Protein AF-A0A2G5VNG1-F1 (afdb_monomer_lite)

Radius of gyration: 32.02 Å; chains: 1; bounding box: 99×46×96 Å

Sequence (237 aa):
MNSTTINSTIKILNDTLNQPTMEGVTIWEATSLGFTMRVIYVLSILMMFLGIIWIYEWVQSTKASEQSITPTIPFEEEGLTVHNGDHGEKFYCGYNDVGQRKNRSMNTLREILEMVYDTRLRDYGEFLQDARIISIKMPGFENGGKCHEFVLKNGTMPSGSGFSYQMYGDNAIQVTRYYENGVGYIAGFCIYIRMEYEWGIRFRKAFIKEILESRRYGRPVRSRSGKFPIVKNEEGM

Structure (mmCIF, N/CA/C/O backbone):
data_AF-A0A2G5VNG1-F1
#
_entry.id   AF-A0A2G5VNG1-F1
#
loop_
_atom_site.group_PDB
_atom_site.id
_atom_site.type_symbol
_atom_site.label_atom_id
_atom_site.label_alt_id
_atom_site.label_comp_id
_atom_site.label_asym_id
_atom_site.label_entity_id
_atom_site.label_seq_id
_atom_site.pdbx_PDB_ins_code
_atom_site.Cartn_x
_atom_site.Cartn_y
_atom_site.Cartn_z
_atom_site.occupancy
_atom_site.B_iso_or_equiv
_atom_site.auth_seq_id
_atom_site.auth_comp_id
_atom_site.auth_asym_id
_atom_site.auth_atom_id
_atom_site.pdbx_PDB_model_num
ATOM 1 N N . MET A 1 1 ? -66.183 10.859 73.353 1.00 49.84 1 MET A N 1
ATOM 2 C CA . MET A 1 1 ? -64.899 11.471 72.942 1.00 49.84 1 MET A CA 1
ATOM 3 C C . MET A 1 1 ? -64.684 11.165 71.468 1.00 49.84 1 MET A C 1
ATOM 5 O O . MET A 1 1 ? -64.880 10.030 71.060 1.00 49.84 1 MET A O 1
ATOM 9 N N . ASN A 1 2 ? -64.447 12.207 70.673 1.00 51.59 2 ASN A N 1
ATOM 10 C CA . ASN A 1 2 ? -64.760 12.273 69.244 1.00 51.59 2 ASN A CA 1
ATOM 11 C C . ASN A 1 2 ? -63.775 11.501 68.345 1.00 51.59 2 ASN A C 1
ATOM 13 O O . ASN A 1 2 ? -62.600 11.846 68.247 1.00 51.59 2 ASN A O 1
ATOM 17 N N . SER A 1 3 ? -64.299 10.510 67.613 1.00 56.81 3 SER A N 1
ATOM 18 C CA . SER A 1 3 ? -63.602 9.745 66.562 1.00 56.81 3 SER A CA 1
ATOM 19 C C . SER A 1 3 ? -63.027 10.634 65.443 1.00 56.81 3 SER A C 1
ATOM 21 O O . SER A 1 3 ? -61.986 10.322 64.867 1.00 56.81 3 SER A O 1
ATOM 23 N N . THR A 1 4 ? -63.639 11.793 65.193 1.00 60.91 4 THR A N 1
ATOM 24 C CA . THR A 1 4 ? -63.160 12.796 64.232 1.00 60.91 4 THR A CA 1
ATOM 25 C C . THR A 1 4 ? -61.835 13.437 64.639 1.00 60.91 4 THR A C 1
ATOM 27 O O . THR A 1 4 ? -60.982 13.647 63.780 1.00 60.91 4 THR A O 1
ATOM 30 N N . THR A 1 5 ? -61.617 13.690 65.933 1.00 60.34 5 THR A N 1
ATOM 31 C CA . THR A 1 5 ? -60.365 14.284 66.423 1.00 60.34 5 THR A CA 1
ATOM 32 C C . THR A 1 5 ? -59.203 13.298 66.281 1.00 60.34 5 THR A C 1
ATOM 34 O O . THR A 1 5 ? -58.132 13.672 65.812 1.00 60.34 5 THR A O 1
ATOM 37 N N . ILE A 1 6 ? -59.441 12.015 66.575 1.00 66.69 6 ILE A N 1
ATOM 38 C CA . ILE A 1 6 ? -58.438 10.945 66.453 1.00 66.69 6 ILE A CA 1
ATOM 39 C C . ILE A 1 6 ? -58.004 10.770 64.989 1.00 66.69 6 ILE A C 1
ATOM 41 O O . ILE A 1 6 ? -56.809 10.729 64.703 1.00 66.69 6 ILE A O 1
ATOM 45 N N . ASN A 1 7 ? -58.953 10.765 64.048 1.00 71.38 7 ASN A N 1
ATOM 46 C CA . ASN A 1 7 ? -58.637 10.649 62.622 1.00 71.38 7 ASN A CA 1
ATOM 47 C C . ASN A 1 7 ? -57.849 11.852 62.086 1.00 71.38 7 ASN A C 1
ATOM 49 O O . ASN A 1 7 ? -56.948 11.668 61.269 1.00 71.38 7 ASN A O 1
ATOM 53 N N . SER A 1 8 ? -58.134 13.074 62.555 1.00 71.31 8 SER A N 1
ATOM 54 C CA . SER A 1 8 ? -57.343 14.247 62.160 1.00 71.31 8 SER A CA 1
ATOM 55 C C . SER A 1 8 ? -55.906 14.190 62.676 1.00 71.31 8 SER A C 1
ATOM 57 O O . SER A 1 8 ? -54.982 14.502 61.930 1.00 71.31 8 SER A O 1
ATOM 59 N N . THR A 1 9 ? -55.692 13.738 63.914 1.00 72.94 9 THR A N 1
ATOM 60 C CA . THR A 1 9 ? -54.348 13.651 64.500 1.00 72.94 9 THR A CA 1
ATOM 61 C C . THR A 1 9 ? -53.519 12.549 63.842 1.00 72.94 9 THR A C 1
ATOM 63 O O . THR A 1 9 ? -52.348 12.771 63.547 1.00 72.94 9 THR A O 1
ATOM 66 N N . ILE A 1 10 ? -54.130 11.398 63.534 1.00 74.19 10 ILE A N 1
ATOM 67 C CA . ILE A 1 10 ? -53.470 10.309 62.795 1.00 74.19 10 ILE A CA 1
ATOM 68 C C . ILE A 1 10 ? -53.088 10.764 61.383 1.00 74.19 10 ILE A C 1
ATOM 70 O O . ILE A 1 10 ? -51.987 10.471 60.926 1.00 74.19 10 ILE A O 1
ATOM 74 N N . LYS A 1 11 ? -53.959 11.524 60.706 1.00 74.62 11 LYS A N 1
ATOM 75 C CA . LYS A 1 11 ? -53.663 12.063 59.375 1.00 74.62 11 LYS A CA 1
ATOM 76 C C . LYS A 1 11 ? -52.479 13.035 59.401 1.00 74.62 11 LYS A C 1
ATOM 78 O O . LYS A 1 11 ? -51.573 12.894 58.594 1.00 74.62 11 LYS A O 1
ATOM 83 N N . ILE A 1 12 ? -52.443 13.952 60.370 1.00 75.12 12 ILE A N 1
ATOM 84 C CA . ILE A 1 12 ? -51.342 14.916 60.523 1.00 75.12 12 ILE A CA 1
ATOM 85 C C . ILE A 1 12 ? -50.021 14.204 60.835 1.00 75.12 12 ILE A C 1
ATOM 87 O O . ILE A 1 12 ? -49.003 14.546 60.240 1.00 75.12 12 ILE A O 1
ATOM 91 N N . LEU A 1 13 ? -50.034 13.198 61.720 1.00 69.38 13 LEU A N 1
ATOM 92 C CA . LEU A 1 13 ? -48.857 12.378 62.038 1.00 69.38 13 LEU A CA 1
ATOM 93 C C . LEU A 1 13 ? -48.345 11.609 60.815 1.00 69.38 13 LEU A C 1
ATOM 95 O O . LEU A 1 13 ? -47.141 11.541 60.592 1.00 69.38 13 LEU A O 1
ATOM 99 N N . ASN A 1 14 ? -49.249 11.063 60.001 1.00 71.31 14 ASN A N 1
ATOM 100 C CA . ASN A 1 14 ? -48.882 10.350 58.781 1.00 71.31 14 ASN A CA 1
ATOM 101 C C . ASN A 1 14 ? -48.333 11.297 57.699 1.00 71.31 14 ASN A C 1
ATOM 103 O O . ASN A 1 14 ? -47.386 10.946 57.001 1.00 71.31 14 ASN A O 1
ATOM 107 N N . ASP A 1 15 ? -48.884 12.506 57.586 1.00 67.50 15 ASP A N 1
ATOM 108 C CA . ASP A 1 15 ? -48.407 13.525 56.644 1.00 67.50 15 ASP A CA 1
ATOM 109 C C . ASP A 1 15 ? -47.046 14.112 57.072 1.00 67.50 15 ASP A C 1
ATOM 111 O O . ASP A 1 15 ? -46.219 14.420 56.217 1.00 67.50 15 ASP A O 1
ATOM 115 N N . THR A 1 16 ? -46.763 14.203 58.380 1.00 65.12 16 THR A N 1
ATOM 116 C CA . THR A 1 16 ? -45.443 14.628 58.890 1.00 65.12 16 THR A CA 1
ATOM 117 C C . THR A 1 16 ? -44.386 13.528 58.820 1.00 65.12 16 THR A C 1
ATOM 119 O O . THR A 1 16 ? -43.228 13.842 58.563 1.00 65.12 16 THR A O 1
ATOM 122 N N . LEU A 1 17 ? -44.749 12.249 58.991 1.00 61.16 17 LEU A N 1
ATOM 123 C CA . LEU A 1 17 ? -43.807 11.134 58.808 1.00 61.16 17 LEU A CA 1
ATOM 124 C C . LEU A 1 17 ? -43.432 10.901 57.337 1.00 61.16 17 LEU A C 1
ATOM 126 O O . LEU A 1 17 ? -42.326 10.446 57.060 1.00 61.16 17 LEU A O 1
ATOM 130 N N . ASN A 1 18 ? -44.348 11.188 56.406 1.00 62.75 18 ASN A N 1
ATOM 131 C CA . ASN A 1 18 ? -44.137 10.968 54.973 1.00 62.75 18 ASN A CA 1
ATOM 132 C C . ASN A 1 18 ? -43.581 12.195 54.235 1.00 62.75 18 ASN A C 1
ATOM 134 O O . ASN A 1 18 ? -43.315 12.103 53.035 1.00 62.75 18 ASN A O 1
ATOM 138 N N . GLN A 1 19 ? -43.398 13.337 54.907 1.00 62.38 19 GLN A N 1
ATOM 139 C CA . GLN A 1 19 ? -42.722 14.479 54.301 1.00 62.38 19 GLN A CA 1
ATOM 140 C C . GLN A 1 19 ? -41.210 14.219 54.255 1.00 62.38 19 GLN A C 1
ATOM 142 O O . GLN A 1 19 ? -40.578 14.115 55.309 1.00 62.38 19 GLN A O 1
ATOM 147 N N . PRO A 1 20 ? -40.597 14.126 53.059 1.00 60.16 20 PRO A N 1
ATOM 148 C CA . PRO A 1 20 ? -39.151 14.021 52.964 1.00 60.16 20 PRO A CA 1
ATOM 149 C C . PRO A 1 20 ? -38.537 15.292 53.554 1.00 60.16 20 PRO A C 1
ATOM 151 O O . PRO A 1 20 ? -38.863 16.406 53.139 1.00 60.16 20 PRO A O 1
ATOM 154 N N . THR A 1 21 ? -37.664 15.138 54.548 1.00 63.91 21 THR A N 1
ATOM 155 C CA . THR A 1 21 ? -36.954 16.274 55.139 1.00 63.91 21 THR A CA 1
ATOM 156 C C . THR A 1 21 ? -36.113 16.945 54.051 1.00 63.91 21 THR A C 1
ATOM 158 O O . THR A 1 21 ? -35.419 16.270 53.287 1.00 63.91 21 THR A O 1
ATOM 161 N N . MET A 1 22 ? -36.173 18.279 53.950 1.00 59.12 22 MET A N 1
ATOM 162 C CA . MET A 1 22 ? -35.425 19.024 52.920 1.00 59.12 22 MET A CA 1
ATOM 163 C C . MET A 1 22 ? -33.910 18.744 52.978 1.00 59.12 22 MET A C 1
ATOM 165 O O . MET A 1 22 ? -33.230 18.755 51.952 1.00 59.12 22 MET A O 1
ATOM 169 N N . GLU A 1 23 ? -33.388 18.407 54.159 1.00 62.25 23 GLU A N 1
ATOM 170 C CA . GLU A 1 23 ? -32.004 17.958 54.352 1.00 62.25 23 GLU A CA 1
ATOM 171 C C . GLU A 1 23 ? -31.707 16.625 53.644 1.00 62.25 23 GLU A C 1
ATOM 173 O O . GLU A 1 23 ? -30.660 16.476 53.026 1.00 62.25 23 GLU A O 1
ATOM 178 N N . GLY A 1 24 ? -32.637 15.665 53.651 1.00 60.81 24 GLY A N 1
ATOM 179 C CA . GLY A 1 24 ? -32.468 14.399 52.936 1.00 60.81 24 GLY A CA 1
ATOM 180 C C . GLY A 1 24 ? -32.413 14.589 51.418 1.00 60.81 24 GLY A C 1
ATOM 181 O O . GLY A 1 24 ? -31.519 14.055 50.766 1.00 60.81 24 GLY A O 1
ATOM 182 N N . VAL A 1 25 ? -33.326 15.388 50.855 1.00 64.06 25 VAL A N 1
ATOM 183 C CA . VAL A 1 25 ? -33.406 15.647 49.401 1.00 64.06 25 VAL A CA 1
ATOM 184 C C . VAL A 1 25 ? -32.123 16.306 48.880 1.00 64.06 25 VAL A C 1
ATOM 186 O O . VAL A 1 25 ? -31.547 15.852 47.893 1.00 64.06 25 VAL A O 1
ATOM 189 N N . THR A 1 26 ? -31.616 17.311 49.596 1.00 64.81 26 THR A N 1
ATOM 190 C CA . THR A 1 26 ? -30.389 18.039 49.223 1.00 64.81 26 THR A CA 1
ATOM 191 C C . THR A 1 26 ? -29.122 17.175 49.272 1.00 64.81 26 THR A C 1
ATOM 193 O O . THR A 1 26 ? -28.233 17.341 48.435 1.00 64.81 26 THR A O 1
ATOM 196 N N . ILE A 1 27 ? -29.037 16.202 50.186 1.00 66.75 27 ILE A N 1
ATOM 197 C CA . ILE A 1 27 ? -27.910 15.255 50.261 1.00 66.75 27 ILE A CA 1
ATOM 198 C C . ILE A 1 27 ? -27.938 14.254 49.094 1.00 66.75 27 ILE A C 1
ATOM 200 O O . ILE A 1 27 ? -26.890 13.965 48.508 1.00 66.75 27 ILE A O 1
ATOM 204 N N . TRP A 1 28 ? -29.113 13.737 48.715 1.00 62.69 28 TRP A N 1
ATOM 205 C CA . TRP A 1 28 ? -29.255 12.837 47.559 1.00 62.69 28 TRP A CA 1
ATOM 206 C C . TRP A 1 28 ? -28.901 13.534 46.238 1.00 62.69 28 TRP A C 1
ATOM 208 O O . TRP A 1 28 ? -28.200 12.964 45.401 1.00 62.69 28 TRP A O 1
ATOM 218 N N . GLU A 1 29 ? -29.307 14.793 46.069 1.00 69.56 29 GLU A N 1
ATOM 219 C CA . GLU A 1 29 ? -28.938 15.598 44.900 1.00 69.56 29 GLU A CA 1
ATOM 220 C C . GLU A 1 29 ? -27.433 15.905 44.865 1.00 69.56 29 GLU A C 1
ATOM 222 O O . GLU A 1 29 ? -26.790 15.722 43.828 1.00 69.56 29 GLU A O 1
ATOM 227 N N . ALA A 1 30 ? -26.832 16.288 45.998 1.00 68.12 30 ALA A N 1
ATOM 228 C CA . ALA A 1 30 ? -25.403 16.594 46.082 1.00 68.12 30 ALA A CA 1
ATOM 229 C C . ALA A 1 30 ? -24.507 15.361 45.858 1.00 68.12 30 ALA A C 1
ATOM 231 O O . ALA A 1 30 ? -23.472 15.448 45.192 1.00 68.12 30 ALA A O 1
ATOM 232 N N . THR A 1 31 ? -24.903 14.194 46.373 1.00 73.12 31 THR A N 1
ATOM 233 C CA . THR A 1 31 ? -24.175 12.930 46.160 1.00 73.12 31 THR A CA 1
ATOM 234 C C . THR A 1 31 ? -24.296 12.436 44.716 1.00 73.12 31 THR A C 1
ATOM 236 O O . THR A 1 31 ? -23.299 11.995 44.138 1.00 73.12 31 THR A O 1
ATOM 239 N N . SER A 1 32 ? -25.468 12.594 44.095 1.00 76.50 32 SER A N 1
ATOM 240 C CA . SER A 1 32 ? -25.697 12.297 42.674 1.00 76.50 32 SER A CA 1
ATOM 241 C C . SER A 1 32 ? -24.891 13.220 41.744 1.00 76.50 32 SER A C 1
ATOM 243 O O . SER A 1 32 ? -24.207 12.755 40.825 1.00 76.50 32 SER A O 1
ATOM 245 N N . LEU A 1 33 ? -24.866 14.529 42.022 1.00 78.50 33 LEU A N 1
ATOM 246 C CA . LEU A 1 33 ? -24.044 15.506 41.295 1.00 78.50 33 LEU A CA 1
ATOM 247 C C . LEU A 1 33 ? -22.540 15.226 41.450 1.00 78.50 33 LEU A C 1
ATOM 249 O O . LEU A 1 33 ? -21.787 15.256 40.477 1.00 78.50 33 LEU A O 1
ATOM 253 N N . GLY A 1 34 ? -22.086 14.879 42.657 1.00 81.38 34 GLY A N 1
ATOM 254 C CA . GLY A 1 34 ? -20.692 14.504 42.898 1.00 81.38 34 GLY A CA 1
ATOM 255 C C . GLY A 1 34 ? -20.271 13.239 42.140 1.00 81.38 34 GLY A C 1
ATOM 256 O O . GLY A 1 34 ? -19.166 13.176 41.597 1.00 81.38 34 GLY A O 1
ATOM 257 N N . PHE A 1 35 ? -21.152 12.239 42.060 1.00 85.38 35 PHE A N 1
ATOM 258 C CA . PHE A 1 35 ? -20.900 11.014 41.303 1.00 85.38 35 PHE A CA 1
ATOM 259 C C . PHE A 1 35 ? -20.855 11.271 39.792 1.00 85.38 35 PHE A C 1
ATOM 261 O O . PHE A 1 35 ? -19.906 10.856 39.127 1.00 85.38 35 PHE A O 1
ATOM 268 N N . THR A 1 36 ? -21.828 12.008 39.252 1.00 87.56 36 THR A N 1
ATOM 269 C CA . THR A 1 36 ? -21.883 12.336 37.817 1.00 87.56 36 THR A CA 1
ATOM 270 C C . THR A 1 36 ? -20.659 13.133 37.363 1.00 87.56 36 THR A C 1
ATOM 272 O O . THR A 1 36 ? -20.064 12.793 36.342 1.00 87.56 36 THR A O 1
ATOM 275 N N . MET A 1 37 ? -20.193 14.105 38.152 1.00 89.38 37 MET A N 1
ATOM 276 C CA . MET A 1 37 ? -18.969 14.859 37.847 1.00 89.38 37 MET A CA 1
ATOM 277 C C . MET A 1 37 ? -17.716 13.974 37.835 1.00 89.38 37 MET A C 1
ATOM 279 O O . MET A 1 37 ? -16.861 14.132 36.963 1.00 89.38 37 MET A O 1
ATOM 283 N N . ARG A 1 38 ? -17.610 12.999 38.750 1.00 91.44 38 ARG A N 1
ATOM 284 C CA . ARG A 1 38 ? -16.505 12.022 38.749 1.00 91.44 38 ARG A CA 1
ATOM 285 C C . ARG A 1 38 ? -16.551 11.116 37.524 1.00 91.44 38 ARG A C 1
ATOM 287 O O . ARG A 1 38 ? -15.510 10.865 36.926 1.00 91.44 38 ARG A O 1
ATOM 294 N N . VAL A 1 39 ? -17.738 10.663 37.123 1.00 93.38 39 VAL A N 1
ATOM 295 C CA . VAL A 1 39 ? -17.915 9.859 35.904 1.00 93.38 39 VAL A CA 1
ATOM 296 C C . VAL A 1 39 ? -17.515 10.662 34.666 1.00 93.38 39 VAL A C 1
ATOM 298 O O . VAL A 1 39 ? -16.735 10.168 33.856 1.00 93.38 39 VAL A O 1
ATOM 301 N N . ILE A 1 40 ? -17.966 11.914 34.544 1.00 93.56 40 ILE A N 1
ATOM 302 C CA . ILE A 1 40 ? -17.588 12.805 33.436 1.00 93.56 40 ILE A CA 1
ATOM 303 C C . ILE A 1 40 ? -16.074 13.028 33.408 1.00 93.56 40 ILE A C 1
ATOM 305 O O . ILE A 1 40 ? -15.470 12.973 32.341 1.00 93.56 40 ILE A O 1
ATOM 309 N N . TYR A 1 41 ? -15.448 13.235 34.567 1.00 93.56 41 TYR A N 1
ATOM 310 C CA . TYR A 1 41 ? -14.001 13.411 34.672 1.00 93.56 41 TYR A CA 1
ATOM 311 C C . TYR A 1 41 ? -13.220 12.159 34.240 1.00 93.56 41 TYR A C 1
ATOM 313 O O . TYR A 1 41 ? -12.250 12.253 33.494 1.00 93.56 41 TYR A O 1
ATOM 321 N N . VAL A 1 42 ? -13.659 10.966 34.647 1.00 94.62 42 VAL A N 1
ATOM 322 C CA . VAL A 1 42 ? -13.031 9.710 34.204 1.00 94.62 42 VAL A CA 1
ATOM 323 C C . VAL A 1 42 ? -13.219 9.507 32.697 1.00 94.62 42 VAL A C 1
ATOM 325 O O . VAL A 1 42 ? -12.272 9.137 32.003 1.00 94.62 42 VAL A O 1
ATOM 328 N N . LEU A 1 43 ? -14.412 9.795 32.169 1.00 94.44 43 LEU A N 1
ATOM 329 C CA . LEU A 1 43 ? -14.688 9.712 30.734 1.00 94.44 43 LEU A CA 1
ATOM 330 C C . LEU A 1 43 ? -13.864 10.722 29.926 1.00 94.44 43 LEU A C 1
ATOM 332 O O . LEU A 1 43 ? -13.377 10.375 28.852 1.00 94.44 43 LEU A O 1
ATOM 336 N N . SER A 1 44 ? -13.661 11.943 30.427 1.00 93.56 44 SER A N 1
ATOM 337 C CA . SER A 1 44 ? -12.856 12.955 29.735 1.00 93.56 44 SER A CA 1
ATOM 338 C C . SER A 1 44 ? -11.378 12.566 29.681 1.00 93.56 44 SER A C 1
ATOM 340 O O . SER A 1 44 ? -10.756 12.695 28.626 1.00 93.56 44 SER A O 1
ATOM 342 N N . ILE A 1 45 ? -10.836 11.999 30.765 1.00 94.62 45 ILE A N 1
ATOM 343 C CA . ILE A 1 45 ? -9.485 11.427 30.786 1.00 94.62 45 ILE A CA 1
ATOM 344 C C . ILE A 1 45 ? -9.367 10.286 29.772 1.00 94.62 45 ILE A C 1
ATOM 346 O O . ILE A 1 45 ? -8.414 10.250 28.994 1.00 94.62 45 ILE A O 1
ATOM 350 N N . LEU A 1 46 ? -10.337 9.369 29.738 1.00 94.88 46 LEU A N 1
ATOM 351 C CA . LEU A 1 46 ? -10.331 8.248 28.798 1.00 94.88 46 LEU A CA 1
ATOM 352 C C . LEU A 1 46 ? -10.361 8.737 27.343 1.00 94.88 46 LEU A C 1
ATOM 354 O O . LEU A 1 46 ? -9.573 8.272 26.520 1.00 94.88 46 LEU A O 1
ATOM 358 N N . MET A 1 47 ? -11.201 9.728 27.036 1.00 93.44 47 MET A N 1
ATOM 359 C CA . MET A 1 47 ? -11.247 10.359 25.714 1.00 93.44 47 MET A CA 1
ATOM 360 C C . MET A 1 47 ? -9.933 11.059 25.353 1.00 93.44 47 MET A C 1
ATOM 362 O O . MET A 1 47 ? -9.492 10.972 24.208 1.00 93.44 47 MET A O 1
ATOM 366 N N . MET A 1 48 ? -9.273 11.706 26.317 1.00 95.00 48 MET A N 1
ATOM 367 C CA . MET A 1 48 ? -7.958 12.316 26.115 1.00 95.00 48 MET A CA 1
ATOM 368 C C . MET A 1 48 ? -6.898 11.261 25.764 1.00 95.00 48 MET A C 1
ATOM 370 O O . MET A 1 48 ? -6.154 11.453 24.804 1.00 95.00 48 MET A O 1
ATOM 374 N N . PHE A 1 49 ? -6.856 10.127 26.471 1.00 94.25 49 PHE A N 1
ATOM 375 C CA . PHE A 1 49 ? -5.937 9.029 26.148 1.00 94.25 49 PHE A CA 1
ATOM 376 C C . PHE A 1 49 ? -6.193 8.445 24.756 1.00 94.25 49 PHE A C 1
ATOM 378 O O . PHE A 1 49 ? -5.245 8.250 23.995 1.00 94.25 49 PHE A O 1
ATOM 385 N N . LEU A 1 50 ? -7.459 8.226 24.388 1.00 90.81 50 LEU A N 1
ATOM 386 C CA . LEU A 1 50 ? -7.818 7.786 23.036 1.00 90.81 50 LEU A CA 1
ATOM 387 C C . LEU A 1 50 ? -7.384 8.806 21.974 1.00 90.81 50 LEU A C 1
ATOM 389 O O . LEU A 1 50 ? -6.872 8.416 20.926 1.00 90.81 50 LEU A O 1
ATOM 393 N N . GLY A 1 51 ? -7.527 10.103 22.258 1.00 90.25 51 GLY A N 1
ATOM 394 C CA . GLY A 1 51 ? -7.047 11.180 21.394 1.00 90.25 51 GLY A CA 1
ATOM 395 C C . GLY A 1 51 ? -5.528 11.165 21.212 1.00 90.25 51 GLY A C 1
ATOM 396 O O . GLY A 1 51 ? -5.051 11.287 20.087 1.00 90.25 51 GLY A O 1
ATOM 397 N N . ILE A 1 52 ? -4.760 10.951 22.284 1.00 93.12 52 ILE A N 1
ATOM 398 C CA . ILE A 1 52 ? -3.292 10.848 22.221 1.00 93.12 52 ILE A CA 1
ATOM 399 C C . ILE A 1 52 ? -2.866 9.641 21.379 1.00 93.12 52 ILE A C 1
ATOM 401 O O . ILE A 1 52 ? -2.000 9.784 20.518 1.00 93.12 52 ILE A O 1
ATOM 405 N N . ILE A 1 53 ? -3.491 8.475 21.583 1.00 87.88 53 ILE A N 1
ATOM 406 C CA . ILE A 1 53 ? -3.228 7.271 20.777 1.00 87.88 53 ILE A CA 1
ATOM 407 C C . ILE A 1 53 ? -3.532 7.551 19.302 1.00 87.88 53 ILE A C 1
ATOM 409 O O . ILE A 1 53 ? -2.722 7.241 18.432 1.00 87.88 53 ILE A O 1
ATOM 413 N N . TRP A 1 54 ? -4.663 8.196 19.013 1.00 85.19 54 TRP A N 1
ATOM 414 C CA . TRP A 1 54 ? -5.039 8.549 17.647 1.00 85.19 54 TRP A CA 1
ATOM 415 C C . TRP A 1 54 ? -4.038 9.513 16.990 1.00 85.19 54 TRP A C 1
ATOM 417 O O . TRP A 1 54 ? -3.649 9.302 15.842 1.00 85.19 54 TRP A O 1
ATOM 427 N N . ILE A 1 55 ? -3.572 10.538 17.716 1.00 86.94 55 ILE A N 1
ATOM 428 C CA . ILE A 1 55 ? -2.539 11.469 17.232 1.00 86.94 55 ILE A CA 1
ATOM 429 C C . ILE A 1 55 ? -1.218 10.731 16.997 1.00 86.94 55 ILE A C 1
ATOM 431 O O . ILE A 1 55 ? -0.563 10.971 15.986 1.00 86.94 55 ILE A O 1
ATOM 435 N N . TYR A 1 56 ? -0.827 9.829 17.898 1.00 86.75 56 TYR A N 1
ATOM 436 C CA . TYR A 1 56 ? 0.385 9.028 17.746 1.00 86.75 56 TYR A CA 1
ATOM 437 C C . TYR A 1 56 ? 0.345 8.186 16.464 1.00 86.75 56 TYR A C 1
ATOM 439 O O . TYR A 1 56 ? 1.261 8.273 15.647 1.00 86.75 56 TYR A O 1
ATOM 447 N N . GLU A 1 57 ? -0.744 7.447 16.240 1.00 81.50 57 GLU A N 1
ATOM 448 C CA . GLU A 1 57 ? -0.962 6.666 15.015 1.00 81.50 57 GLU A CA 1
ATOM 449 C C . GLU A 1 57 ? -0.952 7.555 13.764 1.00 81.50 57 GLU A C 1
ATOM 451 O O . GLU A 1 57 ? -0.354 7.213 12.740 1.00 81.50 57 GLU A O 1
ATOM 456 N N . TRP A 1 58 ? -1.552 8.745 13.847 1.00 82.38 58 TRP A N 1
ATOM 457 C CA . TRP A 1 58 ? -1.517 9.712 12.757 1.00 82.38 58 TRP A CA 1
ATOM 458 C C . TRP A 1 58 ? -0.088 10.180 12.448 1.00 82.38 58 TRP A C 1
ATOM 460 O O . TRP A 1 58 ? 0.315 10.144 11.287 1.00 82.38 58 TRP A O 1
ATOM 470 N N . VAL A 1 59 ? 0.714 10.544 13.452 1.00 84.69 59 VAL A N 1
ATOM 471 C CA . VAL A 1 59 ? 2.120 10.947 13.257 1.00 84.69 59 VAL A CA 1
ATOM 472 C C . VAL A 1 59 ? 2.949 9.801 12.672 1.00 84.69 59 VAL A C 1
ATOM 474 O O . VAL A 1 59 ? 3.765 10.016 11.776 1.00 84.69 59 VAL A O 1
ATOM 477 N N . GLN A 1 60 ? 2.734 8.569 13.129 1.00 82.00 60 GLN A N 1
ATOM 478 C CA . GLN A 1 60 ? 3.400 7.393 12.564 1.00 82.00 60 GLN A CA 1
ATOM 479 C C . GLN A 1 60 ? 3.029 7.196 11.087 1.00 82.00 60 GLN A C 1
ATOM 481 O O . GLN A 1 60 ? 3.905 6.952 10.255 1.00 82.00 60 GLN A O 1
ATOM 486 N N . SER A 1 61 ? 1.761 7.425 10.726 1.00 78.19 61 SER A N 1
ATOM 487 C CA . SER A 1 61 ? 1.286 7.344 9.340 1.00 78.19 61 SER A CA 1
ATOM 488 C C . SER A 1 61 ? 1.921 8.385 8.397 1.00 78.19 61 SER A C 1
ATOM 490 O O . SER A 1 61 ? 1.905 8.206 7.177 1.00 78.19 61 SER A O 1
ATOM 492 N N . THR A 1 62 ? 2.490 9.478 8.925 1.00 81.19 62 THR A N 1
ATOM 493 C CA . THR A 1 62 ? 3.151 10.518 8.116 1.00 81.19 62 THR A CA 1
ATOM 494 C C . THR A 1 62 ? 4.647 10.294 7.929 1.00 81.19 62 THR A C 1
ATOM 496 O O . THR A 1 62 ? 5.254 10.990 7.118 1.00 81.19 62 THR A O 1
ATOM 499 N N . LYS A 1 63 ? 5.262 9.361 8.665 1.00 86.12 63 LYS A N 1
ATOM 500 C CA . LYS A 1 63 ? 6.702 9.107 8.551 1.00 86.12 63 LYS A CA 1
ATOM 501 C C . LYS A 1 63 ? 7.039 8.464 7.210 1.00 86.12 63 LYS A C 1
ATOM 503 O O . LYS A 1 63 ? 6.312 7.594 6.729 1.00 86.12 63 LYS A O 1
ATOM 508 N N . ALA A 1 64 ? 8.166 8.880 6.648 1.00 87.69 64 ALA A N 1
ATOM 509 C CA . ALA A 1 64 ? 8.784 8.276 5.480 1.00 87.69 64 ALA A CA 1
ATOM 510 C C . ALA A 1 64 ? 10.182 7.785 5.866 1.00 87.69 64 ALA A C 1
ATOM 512 O O . ALA A 1 64 ? 10.876 8.459 6.630 1.00 87.69 64 ALA A O 1
ATOM 513 N N . SER A 1 65 ? 10.583 6.621 5.362 1.00 87.31 65 SER A N 1
ATOM 514 C CA . SER A 1 65 ? 11.961 6.154 5.491 1.00 87.31 65 SER A CA 1
ATOM 515 C C . SER A 1 65 ? 12.880 6.932 4.557 1.00 87.31 65 SER A C 1
ATOM 517 O O . SER A 1 65 ? 12.430 7.632 3.644 1.00 87.31 65 SER A O 1
ATOM 519 N N . GLU A 1 66 ? 14.181 6.745 4.739 1.00 89.19 66 GLU A N 1
ATOM 520 C CA . GLU A 1 66 ? 15.154 7.093 3.713 1.00 89.19 66 GLU A CA 1
ATOM 521 C C . GLU A 1 66 ? 14.889 6.287 2.431 1.00 89.19 66 GLU A C 1
ATOM 523 O O . GLU A 1 66 ? 14.312 5.191 2.465 1.00 89.19 66 GLU A O 1
ATOM 528 N N . GLN A 1 67 ? 15.249 6.874 1.294 1.00 90.00 67 GLN A N 1
ATOM 529 C CA . GLN A 1 67 ? 15.157 6.216 0.001 1.00 90.00 67 GLN A CA 1
ATOM 530 C C . GLN A 1 67 ? 16.347 5.270 -0.165 1.00 90.00 67 GLN A C 1
ATOM 532 O O . GLN A 1 67 ? 17.489 5.673 0.017 1.00 90.00 67 GLN A O 1
ATOM 537 N N . SER A 1 68 ? 16.078 4.023 -0.541 1.00 91.06 68 SER A N 1
ATOM 538 C CA . SER A 1 68 ? 17.097 2.984 -0.697 1.00 91.06 68 SER A CA 1
ATOM 539 C C . SER A 1 68 ? 17.081 2.389 -2.102 1.00 91.06 68 SER A C 1
ATOM 541 O O . SER A 1 68 ? 16.049 2.364 -2.770 1.00 91.06 68 SER A O 1
ATOM 543 N N . ILE A 1 69 ? 18.223 1.870 -2.550 1.00 90.44 69 ILE A N 1
ATOM 544 C CA . ILE A 1 69 ? 18.324 1.032 -3.757 1.00 90.44 69 ILE A CA 1
ATOM 545 C C . ILE A 1 69 ? 17.887 -0.416 -3.497 1.00 90.44 69 ILE A C 1
ATOM 547 O O . ILE A 1 69 ? 17.620 -1.159 -4.438 1.00 90.44 69 ILE A O 1
ATOM 551 N N . THR A 1 70 ? 17.790 -0.818 -2.229 1.00 90.12 70 THR A N 1
ATOM 552 C CA . THR A 1 70 ? 17.284 -2.125 -1.806 1.00 90.12 70 THR A CA 1
ATOM 553 C C . THR A 1 70 ? 15.856 -2.006 -1.268 1.00 90.12 70 THR A C 1
ATOM 555 O O . THR A 1 70 ? 15.533 -1.028 -0.589 1.00 90.12 70 THR A O 1
ATOM 558 N N . PRO A 1 71 ? 14.977 -2.974 -1.570 1.00 88.81 71 PRO A N 1
ATOM 559 C CA . PRO A 1 71 ? 13.611 -2.971 -1.067 1.00 88.81 71 PRO A CA 1
ATOM 560 C C . PRO A 1 71 ? 13.574 -3.324 0.423 1.00 88.81 71 PRO A C 1
ATOM 562 O O . PRO A 1 71 ? 1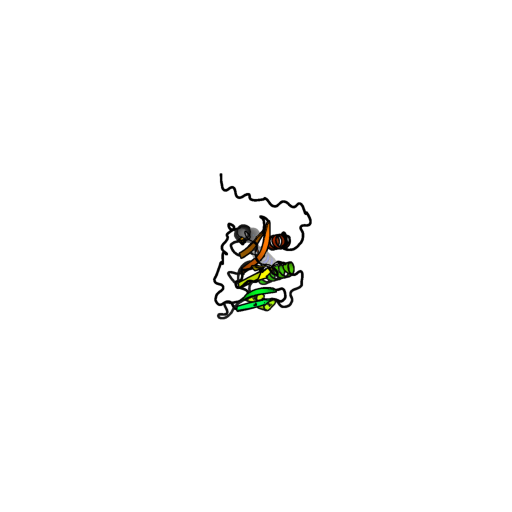4.276 -4.228 0.878 1.00 88.81 71 PRO A O 1
ATOM 565 N N . THR A 1 72 ? 12.708 -2.643 1.173 1.00 86.38 72 THR A N 1
ATOM 566 C CA . THR A 1 72 ? 12.476 -2.919 2.597 1.00 86.38 72 THR A CA 1
ATOM 567 C C . THR A 1 72 ? 11.205 -3.739 2.752 1.00 86.38 72 THR A C 1
ATOM 569 O O . THR A 1 72 ? 10.104 -3.200 2.693 1.00 86.38 72 THR A O 1
ATOM 572 N N . ILE A 1 73 ? 11.347 -5.041 2.980 1.00 84.88 73 ILE A N 1
ATOM 573 C CA . ILE A 1 73 ? 10.201 -5.939 3.139 1.00 84.88 73 ILE A CA 1
ATOM 574 C C . ILE A 1 73 ? 9.938 -6.139 4.642 1.00 84.88 73 ILE A C 1
ATOM 576 O O . ILE A 1 73 ? 10.824 -6.621 5.348 1.00 84.88 73 ILE A O 1
ATOM 580 N N . PRO A 1 74 ? 8.761 -5.753 5.169 1.00 84.06 74 PRO A N 1
ATOM 581 C CA . PRO A 1 74 ? 8.497 -5.787 6.608 1.00 84.06 74 PRO A CA 1
ATOM 582 C C . PRO A 1 74 ? 8.229 -7.191 7.169 1.00 84.06 74 PRO A C 1
ATOM 584 O O . PRO A 1 74 ? 8.282 -7.367 8.386 1.00 84.06 74 PRO A O 1
ATOM 587 N N . PHE A 1 75 ? 7.901 -8.166 6.319 1.00 83.19 75 PHE A N 1
ATOM 588 C CA . PHE A 1 75 ? 7.721 -9.574 6.675 1.00 83.19 75 PHE A CA 1
ATOM 589 C C . PHE A 1 75 ? 7.924 -10.467 5.446 1.00 83.19 75 PHE A C 1
ATOM 591 O O . PHE A 1 75 ? 7.855 -9.990 4.315 1.00 83.19 75 PHE A O 1
ATOM 598 N N . GLU A 1 76 ? 8.193 -11.751 5.666 1.00 80.31 76 GLU A N 1
ATOM 599 C CA . GLU A 1 76 ? 8.488 -12.699 4.591 1.00 80.31 76 GLU A CA 1
ATOM 600 C C . GLU A 1 76 ? 7.282 -12.922 3.664 1.00 80.31 76 GLU A C 1
ATOM 602 O O . GLU A 1 76 ? 6.141 -13.049 4.106 1.00 80.31 76 GLU A O 1
ATOM 607 N N . GLU A 1 77 ? 7.555 -12.953 2.357 1.00 82.38 77 GLU A N 1
ATOM 608 C CA . GLU A 1 77 ? 6.581 -13.284 1.304 1.00 82.38 77 GLU A CA 1
ATOM 609 C C . GLU A 1 77 ? 6.424 -14.810 1.142 1.00 82.38 77 GLU A C 1
ATOM 611 O O . GLU A 1 77 ? 5.443 -15.285 0.569 1.00 82.38 77 GLU A O 1
ATOM 616 N N . GLU A 1 78 ? 7.388 -15.585 1.650 1.00 78.69 78 GLU A N 1
ATOM 617 C CA . GLU A 1 78 ? 7.421 -17.041 1.530 1.00 78.69 78 GLU A CA 1
ATOM 618 C C . GLU A 1 78 ? 6.235 -17.681 2.269 1.00 78.69 78 GLU A C 1
ATOM 620 O O . GLU A 1 78 ? 5.987 -17.421 3.444 1.00 78.69 78 GLU A O 1
ATOM 625 N N . GLY A 1 79 ? 5.472 -18.514 1.557 1.00 78.69 79 GLY A N 1
ATOM 626 C CA . GLY A 1 79 ? 4.278 -19.180 2.091 1.00 78.69 79 GLY A CA 1
ATOM 627 C C . GLY A 1 79 ? 2.956 -18.439 1.862 1.00 78.69 79 GLY A C 1
ATOM 628 O O . GLY A 1 79 ? 1.905 -18.986 2.193 1.00 78.69 79 GLY A O 1
ATOM 629 N N . LEU A 1 80 ? 2.971 -17.243 1.261 1.00 86.00 80 LEU A N 1
ATOM 630 C CA . LEU A 1 80 ? 1.747 -16.555 0.840 1.00 86.00 80 LEU A CA 1
ATOM 631 C C . LEU A 1 80 ? 1.253 -17.081 -0.518 1.00 86.00 80 LEU A C 1
ATOM 633 O O . LEU A 1 80 ? 2.028 -17.271 -1.457 1.00 86.00 80 LEU A O 1
ATOM 637 N N . THR A 1 81 ? -0.057 -17.282 -0.647 1.00 88.19 81 THR A N 1
ATOM 638 C CA . THR A 1 81 ? -0.711 -17.599 -1.917 1.00 88.19 81 THR A CA 1
ATOM 639 C C . THR A 1 81 ? -0.897 -16.330 -2.739 1.00 88.19 81 THR A C 1
ATOM 641 O O . THR A 1 81 ? -1.384 -15.311 -2.249 1.00 88.19 81 THR A O 1
ATOM 644 N N . VAL A 1 82 ? -0.510 -16.379 -4.013 1.00 90.50 82 VAL A N 1
ATOM 645 C CA . VAL A 1 82 ? -0.601 -15.222 -4.909 1.00 90.50 82 VAL A CA 1
ATOM 646 C C . VAL A 1 82 ? -1.870 -15.311 -5.746 1.00 90.50 82 VAL A C 1
ATOM 648 O O . VAL A 1 82 ? -2.059 -16.261 -6.504 1.00 90.50 82 VAL A O 1
ATOM 651 N N . HIS A 1 83 ? -2.707 -14.285 -5.653 1.00 89.06 83 HIS A N 1
ATOM 652 C CA . HIS A 1 83 ? -3.900 -14.108 -6.470 1.00 89.06 83 HIS A CA 1
ATOM 653 C C . HIS A 1 83 ? -3.718 -12.880 -7.361 1.00 89.06 83 HIS A C 1
ATOM 655 O O . HIS A 1 83 ? -3.383 -11.795 -6.888 1.00 89.06 83 HIS A O 1
ATOM 661 N N . ASN A 1 84 ? -3.928 -13.043 -8.665 1.00 88.50 84 ASN A N 1
ATOM 662 C CA . ASN A 1 84 ? -3.926 -11.917 -9.594 1.00 88.50 84 ASN A CA 1
ATOM 663 C C . ASN A 1 84 ? -5.324 -11.303 -9.611 1.00 88.50 84 ASN A C 1
ATOM 665 O O . ASN A 1 84 ? -6.301 -12.027 -9.782 1.00 88.50 84 ASN A O 1
ATOM 669 N N . GLY A 1 85 ? -5.406 -9.990 -9.434 1.00 83.19 85 GLY A N 1
ATOM 670 C CA . GLY A 1 85 ? -6.656 -9.261 -9.590 1.00 83.19 85 GLY A CA 1
ATOM 671 C C . GLY A 1 85 ? -6.902 -8.814 -11.029 1.00 83.19 85 GLY A C 1
ATOM 672 O O . GLY A 1 85 ? -6.004 -8.841 -11.878 1.00 83.19 85 GLY A O 1
ATOM 673 N N . ASP A 1 86 ? -8.127 -8.368 -11.296 1.00 82.12 86 ASP A N 1
ATOM 674 C CA . ASP A 1 86 ? -8.620 -8.091 -12.650 1.00 82.12 86 ASP A CA 1
ATOM 675 C C . ASP A 1 86 ? -7.888 -6.937 -13.348 1.00 82.12 86 ASP A C 1
ATOM 677 O O . ASP A 1 86 ? -7.799 -6.899 -14.576 1.00 82.12 86 ASP A O 1
ATOM 681 N N . HIS A 1 87 ? -7.335 -5.995 -12.579 1.00 81.62 87 HIS A N 1
ATOM 682 C CA . HIS A 1 87 ? -6.677 -4.802 -13.116 1.00 81.62 87 HIS A CA 1
ATOM 683 C C . HIS A 1 87 ? -5.140 -4.917 -13.109 1.00 81.62 87 HIS A C 1
ATOM 685 O O . HIS A 1 87 ? -4.421 -3.984 -13.497 1.00 81.62 87 HIS A O 1
ATOM 691 N N . GLY A 1 88 ? -4.621 -6.101 -12.765 1.00 82.56 88 GLY A N 1
ATOM 692 C CA . GLY A 1 88 ? -3.198 -6.428 -12.788 1.00 82.56 88 GLY A CA 1
ATOM 693 C C . GLY A 1 88 ? -2.447 -6.111 -11.495 1.00 82.56 88 GLY A C 1
ATOM 694 O O . GLY A 1 88 ? -1.223 -6.024 -11.521 1.00 82.56 88 GLY A O 1
ATOM 695 N N . GLU A 1 89 ? -3.146 -5.921 -10.386 1.00 89.50 89 GLU A N 1
ATOM 696 C CA . GLU A 1 89 ? -2.628 -6.026 -9.022 1.00 89.50 89 GLU A CA 1
ATOM 697 C C . GLU A 1 89 ? -2.401 -7.486 -8.629 1.00 89.50 89 GLU A C 1
ATOM 699 O O . GLU A 1 89 ? -3.026 -8.406 -9.161 1.00 89.50 89 GLU A O 1
ATOM 704 N N . LYS A 1 90 ? -1.510 -7.693 -7.662 1.00 92.25 90 LYS A N 1
ATOM 705 C CA . LYS A 1 90 ? -1.282 -8.994 -7.033 1.00 92.25 90 LYS A CA 1
ATOM 706 C C . LYS A 1 90 ? -1.631 -8.912 -5.555 1.00 92.25 90 LYS A C 1
ATOM 708 O O . LYS A 1 90 ? -1.130 -8.035 -4.850 1.00 92.25 90 LYS A O 1
ATOM 713 N N . PHE A 1 91 ? -2.452 -9.844 -5.095 1.00 90.56 91 PHE A N 1
ATOM 714 C CA . PHE A 1 91 ? -2.743 -10.069 -3.686 1.00 90.56 91 PHE A CA 1
ATOM 715 C C . PHE A 1 91 ? -1.916 -11.244 -3.199 1.00 90.56 91 PHE A C 1
ATOM 717 O O . PHE A 1 91 ? -1.951 -12.319 -3.792 1.00 90.56 91 PHE A O 1
ATOM 724 N N . TYR A 1 92 ? -1.187 -11.035 -2.116 1.00 90.38 92 TYR A N 1
ATOM 725 C CA . TYR A 1 92 ? -0.464 -12.080 -1.413 1.00 90.38 92 TYR A CA 1
ATOM 726 C C . TYR A 1 92 ? -1.251 -12.383 -0.149 1.00 90.38 92 TYR A C 1
ATOM 728 O O . TYR A 1 92 ? -1.266 -11.571 0.781 1.00 90.38 92 TYR A O 1
ATOM 736 N N . CYS A 1 93 ? -1.950 -13.509 -0.155 1.00 86.69 93 CYS A N 1
ATOM 737 C CA . CYS A 1 93 ? -2.856 -13.928 0.902 1.00 86.69 93 CYS A CA 1
ATOM 738 C C . CYS A 1 93 ? -2.203 -15.022 1.750 1.00 86.69 93 CYS A C 1
ATOM 740 O O . CYS A 1 93 ? -1.456 -15.847 1.234 1.00 86.69 93 CYS A O 1
ATOM 742 N N . GLY A 1 94 ? -2.446 -15.049 3.058 1.00 77.00 94 GLY A N 1
ATOM 743 C CA . GLY A 1 94 ? -1.904 -16.118 3.900 1.00 77.00 94 GLY A CA 1
ATOM 744 C C . GLY A 1 94 ? -2.010 -15.868 5.400 1.00 77.00 94 GLY A C 1
ATOM 745 O O . GLY A 1 94 ? -2.372 -14.773 5.824 1.00 77.00 94 GLY A O 1
ATOM 746 N N . TYR A 1 95 ? -1.630 -16.902 6.166 1.00 61.16 95 TYR A N 1
ATOM 747 C CA . TYR A 1 95 ? -1.968 -17.190 7.576 1.00 61.16 95 TYR A CA 1
ATOM 748 C C . TYR A 1 95 ? -3.374 -17.772 7.797 1.00 61.16 95 TYR A C 1
ATOM 750 O O . TYR A 1 95 ? -4.154 -17.277 8.604 1.00 61.16 95 TYR A O 1
ATOM 758 N N . ASN A 1 96 ? -3.669 -18.889 7.128 1.00 53.81 96 ASN A N 1
ATOM 759 C CA . ASN A 1 96 ? -4.846 -19.704 7.431 1.00 53.81 96 ASN A CA 1
ATOM 760 C C . ASN A 1 96 ? -4.492 -20.772 8.469 1.00 53.81 96 ASN A C 1
ATOM 762 O O . ASN A 1 96 ? -4.358 -21.941 8.124 1.00 53.81 96 ASN A O 1
ATOM 766 N N . ASP A 1 97 ? -4.359 -20.374 9.734 1.00 46.88 97 ASP A N 1
ATOM 767 C CA . ASP A 1 97 ? -4.479 -21.320 10.842 1.00 46.88 97 ASP A CA 1
ATOM 768 C C . ASP A 1 97 ? -5.606 -20.870 11.778 1.00 46.88 97 ASP A C 1
ATOM 770 O O . ASP A 1 97 ? -5.518 -19.882 12.500 1.00 46.88 97 ASP A O 1
ATOM 774 N N . VAL A 1 98 ? -6.696 -21.634 11.701 1.00 40.84 98 VAL A N 1
ATOM 775 C CA . VAL A 1 98 ? -7.723 -21.818 12.731 1.00 40.84 98 VAL A CA 1
ATOM 776 C C . VAL A 1 98 ? -8.385 -20.532 13.257 1.00 40.84 98 VAL A C 1
ATOM 778 O O . VAL A 1 98 ? -8.121 -20.049 14.354 1.00 40.84 98 VAL A O 1
ATOM 781 N N . GLY A 1 99 ? -9.394 -20.074 12.507 1.00 49.47 99 GLY A N 1
ATOM 782 C CA . GLY A 1 99 ? -10.496 -19.268 13.044 1.00 49.47 99 GLY A CA 1
ATOM 783 C C . GLY A 1 99 ? -10.291 -17.759 12.968 1.00 49.47 99 GLY A C 1
ATOM 784 O O . GLY A 1 99 ? -10.254 -17.093 14.001 1.00 49.47 99 GLY A O 1
ATOM 785 N N . GLN A 1 100 ? -10.214 -17.193 11.762 1.00 53.75 100 GLN A N 1
ATOM 786 C CA . GLN A 1 100 ? -9.983 -15.758 11.620 1.00 53.75 100 GLN A CA 1
ATOM 787 C C . GLN A 1 100 ? -11.231 -14.905 11.423 1.00 53.75 100 GLN A C 1
ATOM 789 O O . GLN A 1 100 ? -12.206 -15.233 10.744 1.00 53.75 100 GLN A O 1
ATOM 794 N N . ARG A 1 101 ? -11.149 -13.762 12.101 1.00 57.69 101 ARG A N 1
ATOM 795 C CA . ARG A 1 101 ? -12.060 -12.628 12.069 1.00 57.69 101 ARG A CA 1
ATOM 796 C C . ARG A 1 101 ? -11.588 -11.663 10.980 1.00 57.69 101 ARG A C 1
ATOM 798 O O . ARG A 1 101 ? -10.400 -11.474 10.778 1.00 57.69 101 ARG A O 1
ATOM 805 N N . LYS A 1 102 ? -12.550 -11.000 10.338 1.00 61.50 102 LYS A N 1
ATOM 806 C CA . LYS A 1 102 ? -12.361 -10.055 9.223 1.00 61.50 102 LYS A CA 1
ATOM 807 C C . LYS A 1 102 ? -11.291 -8.985 9.499 1.00 61.50 102 LYS A C 1
ATOM 809 O O . LYS A 1 102 ? -11.383 -8.286 10.513 1.00 61.50 102 LYS A O 1
ATOM 814 N N . ASN A 1 103 ? -10.383 -8.772 8.538 1.00 68.25 103 ASN A N 1
ATOM 815 C CA . ASN A 1 103 ? -9.464 -7.630 8.496 1.00 68.25 103 ASN A CA 1
ATOM 816 C C . ASN A 1 103 ? -10.239 -6.304 8.646 1.00 68.25 103 ASN A C 1
ATOM 818 O O . ASN A 1 103 ? -11.089 -5.962 7.816 1.00 68.25 103 ASN A O 1
ATOM 822 N N . ARG A 1 104 ? -9.958 -5.529 9.705 1.00 69.94 104 ARG A N 1
ATOM 823 C CA . ARG A 1 104 ? -10.702 -4.280 9.980 1.00 69.94 104 ARG A CA 1
ATOM 824 C C . ARG A 1 104 ? -10.409 -3.163 8.979 1.00 69.94 104 ARG A C 1
ATOM 826 O O . ARG A 1 104 ? -11.233 -2.261 8.827 1.00 69.94 104 ARG A O 1
ATOM 833 N N . SER A 1 105 ? -9.271 -3.216 8.292 1.00 74.62 105 SER A N 1
ATOM 834 C CA . SER A 1 105 ? -8.872 -2.215 7.298 1.00 74.62 105 SER A CA 1
ATOM 835 C C . SER A 1 105 ? -9.470 -2.455 5.907 1.00 74.62 105 SER A C 1
ATOM 837 O O . SER A 1 105 ? -9.309 -1.606 5.031 1.00 74.62 105 SER A O 1
ATOM 839 N N . MET A 1 106 ? -10.226 -3.546 5.710 1.00 79.25 106 MET A N 1
ATOM 840 C CA . MET A 1 106 ? -10.801 -3.948 4.418 1.00 79.25 106 MET A CA 1
ATOM 841 C C . MET A 1 106 ? -11.560 -2.815 3.713 1.00 79.25 106 MET A C 1
ATOM 843 O O . MET A 1 106 ? -11.419 -2.638 2.507 1.00 79.25 106 MET A O 1
ATOM 847 N N . ASN A 1 107 ? -12.326 -2.003 4.449 1.00 82.19 107 ASN A N 1
ATOM 848 C CA . ASN A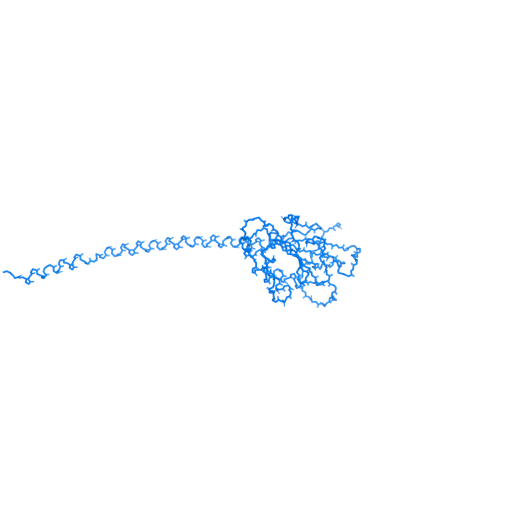 1 107 ? -13.036 -0.863 3.859 1.00 82.19 107 ASN A CA 1
ATOM 849 C C . ASN A 1 107 ? -12.075 0.193 3.303 1.00 82.19 107 ASN A C 1
ATOM 851 O O . ASN A 1 107 ? -12.290 0.698 2.207 1.00 82.19 107 ASN A O 1
ATOM 855 N N . THR A 1 108 ? -11.003 0.503 4.033 1.00 84.38 108 THR A N 1
ATOM 856 C CA . THR A 1 108 ? -9.988 1.459 3.581 1.00 84.38 108 THR A CA 1
ATOM 857 C C . THR A 1 108 ? -9.210 0.916 2.388 1.00 84.38 108 THR A C 1
ATOM 859 O O . THR A 1 108 ? -8.992 1.652 1.432 1.00 84.38 108 THR A O 1
ATOM 862 N N . LEU A 1 109 ? -8.840 -0.366 2.405 1.00 86.19 109 LEU A N 1
ATOM 863 C CA . LEU A 1 109 ? -8.161 -1.019 1.283 1.00 86.19 109 LEU A CA 1
ATOM 864 C C . LEU A 1 109 ? -9.050 -1.062 0.033 1.00 86.19 109 LEU A C 1
ATOM 866 O O . LEU A 1 109 ? -8.586 -0.747 -1.059 1.00 86.19 109 LEU A O 1
ATOM 870 N N . ARG A 1 110 ? -10.345 -1.361 0.196 1.00 86.25 110 ARG A N 1
ATOM 871 C CA . ARG A 1 110 ? -11.328 -1.294 -0.890 1.00 86.25 110 ARG A CA 1
ATOM 872 C C . ARG A 1 110 ? -11.412 0.111 -1.476 1.00 86.25 110 ARG A C 1
ATOM 874 O O . ARG A 1 110 ? -11.315 0.257 -2.684 1.00 86.25 110 ARG A O 1
ATOM 881 N N . GLU A 1 111 ? -11.535 1.139 -0.640 1.00 86.44 111 GLU A N 1
ATOM 882 C CA . GLU A 1 111 ? -11.568 2.536 -1.099 1.00 86.44 111 GLU A CA 1
ATOM 883 C C . GLU A 1 111 ? -10.278 2.952 -1.820 1.00 86.44 111 GLU A C 1
ATOM 885 O O . GLU A 1 111 ? -10.321 3.729 -2.771 1.00 86.44 111 GLU A O 1
ATOM 890 N N . ILE A 1 112 ? -9.125 2.442 -1.381 1.00 88.44 112 ILE A N 1
ATOM 891 C CA . ILE A 1 112 ? -7.843 2.660 -2.056 1.00 88.44 112 ILE A CA 1
ATOM 892 C C . ILE A 1 112 ? -7.867 2.045 -3.451 1.00 88.44 112 ILE A C 1
ATOM 894 O O . ILE A 1 112 ? -7.535 2.726 -4.415 1.00 88.44 112 ILE A O 1
ATOM 898 N N . LEU A 1 113 ? -8.278 0.787 -3.577 1.00 87.56 113 LEU A N 1
ATOM 899 C CA . LEU A 1 113 ? -8.328 0.119 -4.874 1.00 87.56 113 LEU A CA 1
ATOM 900 C C . LEU A 1 113 ? -9.382 0.747 -5.802 1.00 87.56 113 LEU A C 1
ATOM 902 O O . LEU A 1 113 ? -9.112 0.942 -6.985 1.00 87.56 113 LEU A O 1
ATOM 906 N N . GLU A 1 114 ? -10.538 1.149 -5.266 1.00 87.31 114 GLU A N 1
ATOM 907 C CA . GLU A 1 114 ? -11.549 1.921 -6.002 1.00 87.31 114 GLU A CA 1
ATOM 908 C C . GLU A 1 114 ? -10.969 3.252 -6.514 1.00 87.31 114 GLU A C 1
ATOM 910 O O . GLU A 1 114 ? -11.252 3.649 -7.641 1.00 87.31 114 GLU A O 1
ATOM 915 N N . MET A 1 115 ? -10.108 3.918 -5.733 1.00 84.94 115 MET A N 1
ATOM 916 C CA . MET A 1 115 ? -9.409 5.139 -6.155 1.00 84.94 115 MET A CA 1
ATOM 917 C C . MET A 1 115 ? -8.349 4.877 -7.233 1.00 84.94 115 MET A C 1
ATOM 919 O O . MET A 1 115 ? -8.166 5.708 -8.121 1.00 84.94 115 MET A O 1
ATOM 923 N N . VAL A 1 116 ? -7.638 3.751 -7.157 1.00 86.19 116 VAL A N 1
ATOM 924 C CA . VAL A 1 116 ? -6.597 3.381 -8.127 1.00 86.19 116 VAL A CA 1
ATOM 925 C C . VAL A 1 116 ? -7.209 3.066 -9.495 1.00 86.19 116 VAL A C 1
ATOM 927 O O . VAL A 1 116 ? -6.678 3.511 -10.514 1.00 86.19 116 VAL A O 1
ATOM 930 N N . TYR A 1 117 ? -8.319 2.323 -9.519 1.00 83.00 117 TYR A N 1
ATOM 931 C CA . TYR A 1 117 ? -8.916 1.791 -10.751 1.00 83.00 117 TYR A CA 1
ATOM 932 C C . TYR A 1 117 ? -10.161 2.534 -11.237 1.00 83.00 117 TYR A C 1
ATOM 934 O O . TYR A 1 117 ? -10.703 2.175 -12.281 1.00 83.00 117 TYR A O 1
ATOM 942 N N . ASP A 1 118 ? -10.613 3.556 -10.505 1.00 76.44 118 ASP A N 1
ATOM 943 C CA . ASP A 1 118 ? -11.812 4.352 -10.815 1.00 76.44 118 ASP A CA 1
ATOM 944 C C . ASP A 1 118 ? -13.047 3.475 -11.114 1.00 76.44 118 ASP A C 1
ATOM 946 O O . ASP A 1 118 ? -13.876 3.766 -11.974 1.00 76.44 118 ASP A O 1
ATOM 950 N N . THR A 1 119 ? -13.141 2.332 -10.429 1.00 69.00 119 THR A N 1
ATOM 951 C CA . THR A 1 119 ? -14.149 1.296 -10.679 1.00 69.00 119 THR A CA 1
ATOM 952 C C . THR A 1 119 ? -14.695 0.791 -9.353 1.00 69.00 119 THR A C 1
ATOM 954 O O . THR A 1 119 ? -13.938 0.563 -8.411 1.00 69.00 119 THR A O 1
ATOM 957 N N . ARG A 1 120 ? -16.018 0.586 -9.259 1.00 64.31 120 ARG A N 1
ATOM 958 C CA . ARG A 1 120 ? -16.621 -0.071 -8.090 1.00 64.31 120 ARG A CA 1
ATOM 959 C C . ARG A 1 120 ? -16.253 -1.546 -8.087 1.00 64.31 120 ARG A C 1
ATOM 961 O O . ARG A 1 120 ? -16.772 -2.328 -8.880 1.00 64.31 120 ARG A O 1
ATOM 968 N N . LEU A 1 121 ? -15.398 -1.908 -7.148 1.00 65.06 121 LEU A N 1
ATOM 969 C CA . LEU A 1 121 ? -14.885 -3.254 -6.986 1.00 65.06 121 LEU A CA 1
ATOM 970 C C . LEU A 1 121 ? -15.927 -4.120 -6.272 1.00 65.06 121 LEU A C 1
ATOM 972 O O . LEU A 1 121 ? -16.107 -4.013 -5.060 1.00 65.06 121 LEU A O 1
ATOM 976 N N . ARG A 1 122 ? -16.662 -4.945 -7.029 1.00 58.62 122 ARG A N 1
ATOM 977 C CA . ARG A 1 122 ? -17.667 -5.865 -6.464 1.00 58.62 122 ARG A CA 1
ATOM 978 C C . ARG A 1 122 ? -17.077 -7.191 -5.964 1.00 58.62 122 ARG A C 1
ATOM 980 O O . ARG A 1 122 ? -17.650 -7.739 -5.032 1.00 58.62 122 ARG A O 1
ATOM 987 N N . ASP A 1 123 ? -15.938 -7.639 -6.499 1.00 65.56 123 ASP A N 1
ATOM 988 C CA . ASP A 1 123 ? -15.439 -9.018 -6.299 1.00 65.56 123 ASP A CA 1
ATOM 989 C C . ASP A 1 123 ? -14.183 -9.170 -5.426 1.00 65.56 123 ASP A C 1
ATOM 991 O O . ASP A 1 123 ? -13.719 -10.272 -5.163 1.00 65.56 123 ASP A O 1
ATOM 995 N N . TYR A 1 124 ? -13.637 -8.082 -4.887 1.00 69.81 124 TYR A N 1
ATOM 996 C CA . TYR A 1 124 ? -12.378 -8.138 -4.128 1.00 69.81 124 TYR A CA 1
ATOM 997 C C . TYR A 1 124 ? -12.548 -8.561 -2.665 1.00 69.81 124 TYR A C 1
ATOM 999 O O . TYR A 1 124 ? -11.578 -8.608 -1.912 1.00 69.81 124 TYR A O 1
ATOM 1007 N N . GLY A 1 125 ? -13.785 -8.823 -2.235 1.00 69.31 125 GLY A N 1
ATOM 1008 C CA . GLY A 1 125 ? -14.123 -9.022 -0.828 1.00 69.31 125 GLY A CA 1
ATOM 1009 C C . GLY A 1 125 ? -13.439 -10.232 -0.195 1.00 69.31 125 GLY A C 1
ATOM 1010 O O . GLY A 1 125 ? -13.083 -10.161 0.977 1.00 69.31 125 GLY A O 1
ATOM 1011 N N . GLU A 1 126 ? -13.246 -11.315 -0.944 1.00 71.00 126 GLU A N 1
ATOM 1012 C CA . GLU A 1 126 ? -12.574 -12.523 -0.452 1.00 71.00 126 GLU A CA 1
ATOM 1013 C C . GLU A 1 126 ? -11.059 -12.304 -0.361 1.00 71.00 126 GLU A C 1
ATOM 1015 O O . GLU A 1 126 ? -10.478 -12.445 0.711 1.00 71.00 126 GLU A O 1
ATOM 1020 N N . PHE A 1 127 ? -10.432 -11.806 -1.432 1.00 74.50 127 PHE A N 1
ATOM 1021 C CA . PHE A 1 127 ? -8.989 -11.549 -1.450 1.00 74.50 127 PHE A CA 1
ATOM 1022 C C . PHE A 1 127 ? -8.554 -10.494 -0.429 1.00 74.50 127 PHE A C 1
ATOM 1024 O O . PHE A 1 127 ? -7.515 -10.645 0.199 1.00 74.50 127 PHE A O 1
ATOM 1031 N N . LEU A 1 128 ? -9.341 -9.433 -0.221 1.00 77.69 128 LEU A N 1
ATOM 1032 C CA 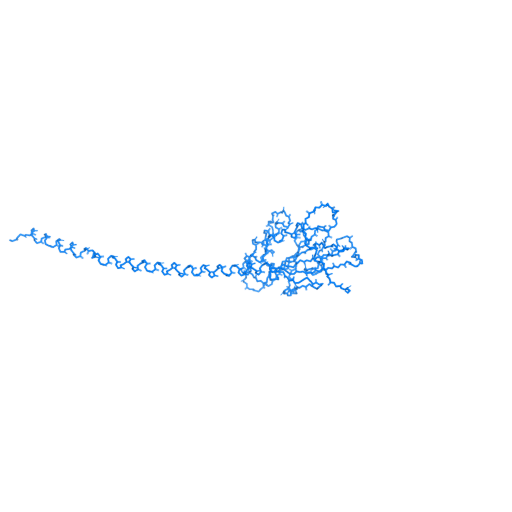. LEU A 1 128 ? -9.008 -8.374 0.739 1.00 77.69 128 LEU A CA 1
ATOM 1033 C C . LEU A 1 128 ? -9.126 -8.801 2.204 1.00 77.69 128 LEU A C 1
ATOM 1035 O O . LEU A 1 128 ? -8.541 -8.139 3.065 1.00 77.69 128 LEU A O 1
ATOM 1039 N N . GLN A 1 129 ? -9.899 -9.848 2.501 1.00 76.44 129 GLN A N 1
ATOM 1040 C CA . GLN A 1 129 ? -9.986 -10.370 3.865 1.00 76.44 129 GLN A CA 1
ATOM 1041 C C . GLN A 1 129 ? -8.663 -11.007 4.283 1.00 76.44 129 GLN A C 1
ATOM 1043 O O . GLN A 1 129 ? -8.202 -10.732 5.391 1.00 76.44 129 GLN A O 1
ATOM 1048 N N . ASP A 1 130 ? -8.027 -11.723 3.357 1.00 80.38 130 ASP A N 1
ATOM 1049 C CA . ASP A 1 130 ? -6.842 -12.537 3.640 1.00 80.38 130 ASP A CA 1
ATOM 1050 C C . ASP A 1 130 ? -5.546 -11.910 3.100 1.00 80.38 130 ASP A C 1
ATOM 1052 O O . ASP A 1 130 ? -4.448 -12.419 3.340 1.00 80.38 130 ASP A O 1
ATOM 1056 N N . ALA A 1 131 ? -5.649 -10.790 2.375 1.00 85.69 131 ALA A N 1
ATOM 1057 C CA . ALA A 1 131 ? -4.505 -10.076 1.833 1.00 85.69 131 ALA A CA 1
ATOM 1058 C C . ALA A 1 131 ? -3.578 -9.592 2.952 1.00 85.69 131 ALA A C 1
ATOM 1060 O O . ALA A 1 131 ? -3.956 -8.830 3.845 1.00 85.69 131 ALA A O 1
ATOM 1061 N N . ARG A 1 132 ? -2.315 -9.993 2.835 1.00 87.00 132 ARG A N 1
ATOM 1062 C CA . ARG A 1 132 ? -1.181 -9.516 3.625 1.00 87.00 132 ARG A CA 1
ATOM 1063 C C . ARG A 1 132 ? -0.391 -8.475 2.849 1.00 87.00 132 ARG A C 1
ATOM 1065 O O . ARG A 1 132 ? 0.070 -7.497 3.429 1.00 87.00 132 ARG A O 1
ATOM 1072 N N . ILE A 1 133 ? -0.265 -8.661 1.537 1.00 91.31 133 ILE A N 1
ATOM 1073 C CA . ILE A 1 133 ? 0.404 -7.711 0.648 1.00 91.31 133 ILE A CA 1
ATOM 1074 C C . ILE A 1 133 ? -0.494 -7.441 -0.550 1.00 91.31 133 ILE A C 1
ATOM 1076 O O . ILE A 1 133 ? -1.049 -8.367 -1.140 1.00 91.31 133 ILE A O 1
ATOM 1080 N N . ILE A 1 134 ? -0.611 -6.173 -0.927 1.00 92.62 134 ILE A N 1
ATOM 1081 C CA . ILE A 1 134 ? -1.259 -5.758 -2.170 1.00 92.62 134 ILE A CA 1
ATOM 1082 C C . ILE A 1 134 ? -0.219 -5.025 -3.006 1.00 92.62 134 ILE A C 1
ATOM 1084 O O . ILE A 1 134 ? 0.224 -3.943 -2.624 1.00 92.62 134 ILE A O 1
ATOM 1088 N N . SER A 1 135 ? 0.182 -5.613 -4.129 1.00 95.12 135 SER A N 1
ATOM 1089 C CA . SER A 1 135 ? 1.110 -5.006 -5.084 1.00 95.12 135 SER A CA 1
ATOM 1090 C C . SER A 1 135 ? 0.344 -4.381 -6.243 1.00 95.12 135 SER A C 1
ATOM 1092 O O . SER A 1 135 ? -0.449 -5.051 -6.908 1.00 95.12 135 SER A O 1
ATOM 1094 N N . ILE A 1 136 ? 0.570 -3.088 -6.471 1.00 94.56 136 ILE A N 1
ATOM 1095 C CA . ILE A 1 136 ? -0.157 -2.268 -7.440 1.00 94.56 136 ILE A CA 1
ATOM 1096 C C . ILE A 1 136 ? 0.847 -1.615 -8.388 1.00 94.56 136 ILE A C 1
ATOM 1098 O O . ILE A 1 136 ? 1.631 -0.747 -7.994 1.00 94.56 136 ILE A O 1
ATOM 1102 N N . LYS A 1 137 ? 0.793 -1.994 -9.666 1.00 93.50 137 LYS A N 1
ATOM 1103 C CA . LYS A 1 137 ? 1.610 -1.390 -10.728 1.00 93.50 137 LYS A CA 1
ATOM 1104 C C . LYS A 1 137 ? 1.023 -0.087 -11.254 1.00 93.50 137 LYS A C 1
ATOM 1106 O O . LYS A 1 137 ? -0.191 0.065 -11.381 1.00 93.50 137 LYS A O 1
ATOM 1111 N N . MET A 1 138 ? 1.900 0.819 -11.677 1.00 91.88 138 MET A N 1
ATOM 1112 C CA . MET A 1 138 ? 1.516 2.016 -12.423 1.00 91.88 138 MET A CA 1
ATOM 1113 C C . MET A 1 138 ? 1.490 1.768 -13.939 1.00 91.88 138 MET A C 1
ATOM 1115 O O . MET A 1 138 ? 2.162 0.867 -14.449 1.00 91.88 138 MET A O 1
ATOM 1119 N N . PRO A 1 139 ? 0.752 2.589 -14.712 1.00 88.62 139 PRO A N 1
ATOM 1120 C CA . PRO A 1 139 ? 0.807 2.545 -16.170 1.00 88.62 139 PRO A CA 1
ATOM 1121 C C . PRO A 1 139 ? 2.240 2.703 -16.702 1.00 88.62 139 PRO A C 1
ATOM 1123 O O . PRO A 1 139 ? 2.958 3.611 -16.289 1.00 88.62 139 PRO A O 1
ATOM 1126 N N . GLY A 1 140 ? 2.624 1.848 -17.654 1.00 88.38 140 GLY A N 1
ATOM 1127 C CA . GLY A 1 140 ? 3.988 1.781 -18.200 1.00 88.38 140 GLY A CA 1
ATOM 1128 C C . GLY A 1 140 ? 4.854 0.684 -17.574 1.00 88.38 140 GLY A C 1
ATOM 1129 O O . GLY A 1 140 ? 5.901 0.360 -18.133 1.00 88.38 140 GLY A O 1
ATOM 1130 N N . PHE A 1 141 ? 4.379 0.069 -16.489 1.00 92.75 141 PHE A N 1
ATOM 1131 C CA . PHE A 1 141 ? 5.066 -1.003 -15.779 1.00 92.75 141 PHE A CA 1
ATOM 1132 C C . PHE A 1 141 ? 4.207 -2.270 -15.669 1.00 92.75 141 PHE A C 1
ATOM 1134 O O . PHE A 1 141 ? 2.976 -2.241 -15.809 1.00 92.75 141 PHE A O 1
ATOM 1141 N N . GLU A 1 142 ? 4.882 -3.383 -15.413 1.00 92.38 142 GLU A N 1
ATOM 1142 C CA . GLU A 1 142 ? 4.331 -4.694 -15.082 1.00 92.38 142 GLU A CA 1
ATOM 1143 C C . GLU A 1 142 ? 4.872 -5.169 -13.733 1.00 92.38 142 GLU A C 1
ATOM 1145 O O . GLU A 1 142 ? 5.916 -4.700 -13.278 1.00 92.38 142 GLU A O 1
ATOM 1150 N N . ASN A 1 143 ? 4.151 -6.078 -13.078 1.00 92.19 143 ASN A N 1
ATOM 1151 C CA . ASN A 1 143 ? 4.636 -6.687 -11.841 1.00 92.19 143 ASN A CA 1
ATOM 1152 C C . ASN A 1 143 ? 5.763 -7.669 -12.167 1.00 92.19 143 ASN A C 1
ATOM 1154 O O . ASN A 1 143 ? 5.628 -8.480 -13.083 1.00 92.19 143 ASN A O 1
ATOM 1158 N N . GLY A 1 144 ? 6.831 -7.625 -11.380 1.00 90.25 144 GLY A N 1
ATOM 1159 C CA . GLY A 1 144 ? 7.941 -8.566 -11.435 1.00 90.25 144 GLY A CA 1
ATOM 1160 C C . GLY A 1 144 ? 7.640 -9.892 -10.734 1.00 90.25 144 GLY A C 1
ATOM 1161 O O . GLY A 1 144 ? 6.477 -10.296 -10.578 1.00 90.25 144 GLY A O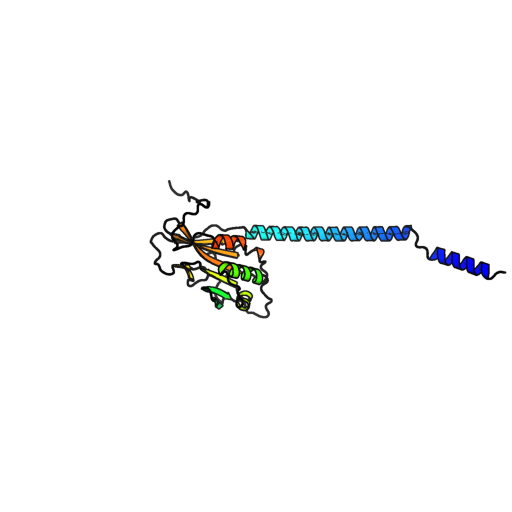 1
ATOM 1162 N N . GLY A 1 145 ? 8.715 -10.577 -10.330 1.00 87.31 145 GLY A N 1
ATOM 1163 C CA . GLY A 1 145 ? 8.642 -11.865 -9.643 1.00 87.31 145 GLY A CA 1
ATOM 1164 C C . GLY A 1 145 ? 8.160 -11.714 -8.204 1.00 87.31 145 GLY A C 1
ATOM 1165 O O . GLY A 1 145 ? 7.263 -12.444 -7.788 1.00 87.31 145 GLY A O 1
ATOM 1166 N N . LYS A 1 146 ? 8.706 -10.730 -7.483 1.00 91.38 146 LYS A N 1
ATOM 1167 C CA . LYS A 1 146 ? 8.335 -10.412 -6.094 1.00 91.38 146 LYS A CA 1
ATOM 1168 C C . LYS A 1 146 ? 7.320 -9.279 -6.002 1.00 91.38 146 LYS A C 1
ATOM 1170 O O . LYS A 1 146 ? 7.159 -8.504 -6.946 1.00 91.38 146 LYS A O 1
ATOM 1175 N N . CYS A 1 147 ? 6.683 -9.128 -4.840 1.00 92.00 147 CYS A N 1
ATOM 1176 C CA . CYS A 1 147 ? 5.636 -8.121 -4.628 1.00 92.00 147 CYS A CA 1
ATOM 1177 C C . CYS A 1 147 ? 6.068 -6.681 -4.963 1.00 92.00 147 CYS A C 1
ATOM 1179 O O . CYS A 1 147 ? 5.303 -5.935 -5.568 1.00 92.00 147 CYS A O 1
ATOM 1181 N N . HIS A 1 148 ? 7.293 -6.296 -4.614 1.00 92.62 148 HIS A N 1
ATOM 1182 C CA . HIS A 1 148 ? 7.830 -4.941 -4.774 1.00 92.62 148 HIS A CA 1
ATOM 1183 C C . HIS A 1 148 ? 8.578 -4.705 -6.090 1.00 92.62 148 HIS A C 1
ATOM 1185 O O . HIS A 1 148 ? 9.010 -3.577 -6.358 1.00 92.62 148 HIS A O 1
ATOM 1191 N N . GLU A 1 149 ? 8.775 -5.758 -6.880 1.00 93.31 149 GLU A N 1
ATOM 1192 C CA . GLU A 1 149 ? 9.472 -5.682 -8.154 1.00 93.31 149 GLU A CA 1
ATOM 1193 C C . GLU A 1 149 ? 8.507 -5.207 -9.236 1.00 93.31 149 GLU A C 1
ATOM 1195 O O . GLU A 1 149 ? 7.422 -5.758 -9.420 1.00 93.31 149 GLU A O 1
ATOM 1200 N N . PHE A 1 150 ? 8.932 -4.200 -9.992 1.00 93.88 150 PHE A N 1
ATOM 1201 C CA . PHE A 1 150 ? 8.199 -3.697 -11.146 1.00 93.88 150 PHE A CA 1
ATOM 1202 C C . PHE A 1 150 ? 9.152 -3.598 -12.330 1.00 93.88 150 PHE A C 1
ATOM 1204 O O . PHE A 1 150 ? 10.301 -3.187 -12.178 1.00 93.88 150 PHE A O 1
ATOM 1211 N N . VAL A 1 151 ? 8.673 -3.968 -13.511 1.00 92.44 151 VAL A N 1
ATOM 1212 C CA . VAL A 1 151 ? 9.461 -3.992 -14.748 1.00 92.44 151 VAL A CA 1
ATOM 1213 C C . VAL A 1 151 ? 8.815 -3.111 -15.806 1.00 92.44 151 VAL A C 1
ATOM 1215 O O . VAL A 1 151 ? 7.608 -2.883 -15.789 1.00 92.44 151 VAL A O 1
ATOM 1218 N N . LEU A 1 152 ? 9.614 -2.574 -16.724 1.00 90.88 152 LEU A N 1
ATOM 1219 C CA . LEU A 1 152 ? 9.103 -1.779 -17.839 1.00 90.88 152 LEU A CA 1
ATOM 1220 C C . LEU A 1 152 ? 8.280 -2.666 -18.776 1.00 90.88 152 LEU A C 1
ATOM 1222 O O . LEU A 1 152 ? 8.747 -3.718 -19.199 1.00 90.88 152 LEU A O 1
ATOM 1226 N N . LYS A 1 153 ? 7.078 -2.215 -19.149 1.00 85.25 153 LYS A N 1
ATOM 1227 C CA . LYS A 1 153 ? 6.157 -3.018 -19.966 1.00 85.25 153 LYS A CA 1
ATOM 1228 C C . LYS A 1 153 ? 6.696 -3.342 -21.368 1.00 85.25 153 LYS A C 1
ATOM 1230 O O . LYS A 1 153 ? 6.475 -4.432 -21.869 1.00 85.25 153 LYS A O 1
ATOM 1235 N N . ASN A 1 154 ? 7.380 -2.392 -22.009 1.00 75.38 154 ASN A N 1
ATOM 1236 C CA . ASN A 1 154 ? 7.785 -2.489 -23.420 1.00 75.38 154 ASN A CA 1
ATOM 1237 C C . ASN A 1 154 ? 9.233 -2.020 -23.656 1.00 75.38 154 ASN A C 1
ATOM 1239 O O . ASN A 1 154 ? 9.522 -1.433 -24.698 1.00 75.38 154 ASN A O 1
ATOM 1243 N N . GLY A 1 155 ? 10.137 -2.189 -22.691 1.00 67.81 155 GLY A N 1
ATOM 1244 C CA . GLY A 1 155 ? 11.467 -1.599 -22.811 1.00 67.81 155 GLY A CA 1
ATOM 1245 C C . GLY A 1 155 ? 12.546 -2.329 -22.041 1.00 67.81 155 GLY A C 1
ATOM 1246 O O . GLY A 1 155 ? 12.306 -2.911 -20.986 1.00 67.81 155 GLY A O 1
ATOM 1247 N N . THR A 1 156 ? 13.757 -2.237 -22.574 1.00 74.19 156 THR A N 1
ATOM 1248 C CA . THR A 1 156 ? 14.975 -2.561 -21.843 1.00 74.19 156 THR A CA 1
ATOM 1249 C C . THR A 1 156 ? 15.380 -1.339 -21.036 1.00 74.19 156 THR A C 1
ATOM 1251 O O . THR A 1 156 ? 15.331 -0.216 -21.533 1.00 74.19 156 THR A O 1
ATOM 1254 N N . MET A 1 157 ? 15.783 -1.572 -19.794 1.00 79.06 157 MET A N 1
ATOM 1255 C CA . MET A 1 157 ? 16.275 -0.549 -18.883 1.00 79.06 157 MET A CA 1
ATOM 1256 C C . MET A 1 157 ? 17.507 0.155 -19.499 1.00 79.06 157 MET A C 1
ATOM 1258 O O . MET A 1 157 ? 18.528 -0.506 -19.706 1.00 79.06 157 MET A O 1
ATOM 1262 N N . PRO A 1 158 ? 17.439 1.454 -19.850 1.00 81.00 158 PRO A N 1
ATOM 1263 C CA . PRO A 1 158 ? 18.569 2.176 -20.430 1.00 81.00 158 PRO A CA 1
ATOM 1264 C C . PRO A 1 158 ? 19.739 2.281 -19.448 1.00 81.00 158 PRO A C 1
ATOM 1266 O O . PRO A 1 158 ? 19.548 2.280 -18.229 1.00 81.00 158 PRO A O 1
ATOM 1269 N N . SER A 1 159 ? 20.965 2.414 -19.954 1.00 79.56 159 SER A N 1
ATOM 1270 C CA . SER A 1 159 ? 22.150 2.569 -19.102 1.00 79.56 159 SER A CA 1
ATOM 1271 C C . SER A 1 159 ? 22.027 3.788 -18.183 1.00 79.56 159 SER A C 1
ATOM 1273 O O . SER A 1 159 ? 21.696 4.882 -18.634 1.00 79.56 159 SER A O 1
ATOM 1275 N N . GLY A 1 160 ? 22.297 3.598 -16.888 1.00 80.19 160 GLY A N 1
ATOM 1276 C CA . GLY A 1 160 ? 22.178 4.654 -15.877 1.00 80.19 160 GLY A CA 1
ATOM 1277 C C . GLY A 1 160 ? 20.759 4.879 -15.346 1.00 80.19 160 GLY A C 1
ATOM 1278 O O . GLY A 1 160 ? 20.558 5.785 -14.540 1.00 80.19 160 GLY A O 1
ATOM 1279 N N . SER A 1 161 ? 19.785 4.065 -15.759 1.00 88.19 161 SER A N 1
ATOM 1280 C CA . SER A 1 161 ? 18.486 4.003 -15.090 1.00 88.19 161 SER A CA 1
ATOM 1281 C C . SER A 1 161 ? 18.513 3.021 -13.916 1.00 88.19 161 SER A C 1
ATOM 1283 O O . SER A 1 161 ? 19.329 2.100 -13.871 1.00 88.19 161 SER A O 1
ATOM 1285 N N . GLY A 1 162 ? 17.639 3.236 -12.933 1.00 90.88 162 GLY A N 1
ATOM 1286 C CA . GLY A 1 162 ? 17.638 2.457 -11.695 1.00 90.88 162 GLY A CA 1
ATOM 1287 C C . GLY A 1 162 ? 16.292 2.465 -10.988 1.00 90.88 162 GLY A C 1
ATOM 1288 O O . GLY A 1 162 ? 15.450 3.329 -11.237 1.00 90.88 162 GLY A O 1
ATOM 1289 N N . PHE A 1 163 ? 16.100 1.507 -10.086 1.00 93.81 163 PHE A N 1
ATOM 1290 C CA . PHE A 1 163 ? 14.970 1.503 -9.165 1.00 93.81 163 PHE A CA 1
ATOM 1291 C C . PHE A 1 163 ? 15.408 1.931 -7.771 1.00 93.81 163 PHE A C 1
ATOM 1293 O O . PHE A 1 163 ? 16.551 1.739 -7.364 1.00 93.81 163 PHE A O 1
ATOM 1300 N N . SER A 1 164 ? 14.471 2.504 -7.033 1.00 94.69 164 SER A N 1
ATOM 1301 C CA . SER A 1 164 ? 14.634 2.809 -5.619 1.00 94.69 164 SER A CA 1
ATOM 1302 C C . SER A 1 164 ? 13.313 2.628 -4.895 1.00 94.69 164 SER A C 1
ATOM 1304 O O . SER A 1 164 ? 12.237 2.656 -5.498 1.00 94.69 164 SER A O 1
ATOM 1306 N N . TYR A 1 165 ? 13.412 2.471 -3.589 1.00 95.56 165 TYR A N 1
ATOM 1307 C CA . TYR A 1 165 ? 12.337 2.058 -2.718 1.00 95.56 165 TYR A CA 1
ATOM 1308 C C . TYR A 1 165 ? 12.279 3.001 -1.528 1.00 95.56 165 TYR A C 1
ATOM 1310 O O . TYR A 1 165 ? 13.307 3.419 -0.997 1.00 95.56 165 TYR A O 1
ATOM 1318 N N . GLN A 1 166 ? 11.069 3.354 -1.113 1.00 94.69 166 GLN A N 1
ATOM 1319 C CA . GLN A 1 166 ? 10.865 4.176 0.071 1.00 94.69 166 GLN A CA 1
ATOM 1320 C C . GLN A 1 166 ? 9.605 3.735 0.804 1.00 94.69 166 GLN A C 1
ATOM 1322 O O . GLN A 1 166 ? 8.548 3.576 0.190 1.00 94.69 166 GLN A O 1
ATOM 1327 N N . MET A 1 167 ? 9.728 3.550 2.115 1.00 93.19 167 MET A N 1
ATOM 1328 C CA . MET A 1 167 ? 8.626 3.179 2.992 1.00 93.19 167 MET A CA 1
ATOM 1329 C C . MET A 1 167 ? 7.914 4.420 3.514 1.00 93.19 167 MET A C 1
ATOM 1331 O O . MET A 1 167 ? 8.534 5.442 3.804 1.00 93.19 167 MET A O 1
ATOM 1335 N N . TYR A 1 168 ? 6.610 4.298 3.698 1.00 90.25 168 TYR A N 1
ATOM 1336 C CA . TYR A 1 168 ? 5.728 5.324 4.222 1.00 90.25 168 TYR A CA 1
ATOM 1337 C C . TYR A 1 168 ? 4.756 4.721 5.229 1.00 90.25 168 TYR A C 1
ATOM 1339 O O . TYR A 1 168 ? 4.349 3.563 5.117 1.00 90.25 168 TYR A O 1
ATOM 1347 N N . GLY A 1 169 ? 4.367 5.535 6.206 1.00 84.56 169 GLY A N 1
ATOM 1348 C CA . GLY A 1 169 ? 3.325 5.205 7.169 1.00 84.56 169 GLY A CA 1
ATOM 1349 C C . GLY A 1 169 ? 3.691 4.061 8.107 1.00 84.56 169 GLY A C 1
ATOM 1350 O O . GLY A 1 169 ? 2.928 3.108 8.240 1.00 84.56 169 GLY A O 1
ATOM 1351 N N . ASP A 1 170 ? 4.865 4.150 8.738 1.00 84.81 170 ASP A N 1
ATOM 1352 C CA . ASP A 1 170 ? 5.407 3.103 9.615 1.00 84.81 170 ASP A CA 1
ATOM 1353 C C . ASP A 1 170 ? 5.490 1.747 8.897 1.00 84.81 170 ASP A C 1
ATOM 1355 O O . ASP A 1 170 ? 4.907 0.749 9.313 1.00 84.81 170 ASP A O 1
ATOM 1359 N N . ASN A 1 171 ? 6.178 1.735 7.753 1.00 86.25 171 ASN A N 1
ATOM 1360 C CA . ASN A 1 171 ? 6.374 0.553 6.913 1.00 86.25 171 ASN A CA 1
ATOM 1361 C C . ASN A 1 171 ? 5.085 -0.073 6.341 1.00 86.25 171 ASN A C 1
ATOM 1363 O O . ASN A 1 171 ? 5.097 -1.238 5.947 1.00 86.25 171 ASN A O 1
ATOM 1367 N N . ALA A 1 172 ? 3.991 0.689 6.261 1.00 88.94 172 ALA A N 1
ATOM 1368 C CA . ALA A 1 172 ? 2.718 0.219 5.711 1.00 88.94 172 ALA A CA 1
ATOM 1369 C C . ALA A 1 172 ? 2.655 0.293 4.179 1.00 88.94 172 ALA A C 1
ATOM 1371 O O . ALA A 1 172 ? 1.986 -0.522 3.551 1.00 88.94 172 ALA A O 1
ATOM 1372 N N . ILE A 1 173 ? 3.318 1.273 3.559 1.00 93.00 173 ILE A N 1
ATOM 1373 C CA . ILE A 1 173 ? 3.297 1.462 2.104 1.00 93.00 173 ILE A CA 1
ATOM 1374 C C . ILE A 1 173 ? 4.724 1.589 1.592 1.00 93.00 173 ILE A C 1
ATOM 1376 O O . ILE A 1 173 ? 5.458 2.465 2.035 1.00 93.00 173 ILE A O 1
ATOM 1380 N N . GLN A 1 174 ? 5.102 0.771 0.617 1.00 94.94 174 GLN A N 1
ATOM 1381 C CA . GLN A 1 174 ? 6.366 0.912 -0.098 1.00 94.94 174 GLN A CA 1
ATOM 1382 C C . GLN A 1 174 ? 6.122 1.452 -1.487 1.00 94.94 174 GLN A C 1
ATOM 1384 O O . GLN A 1 174 ? 5.390 0.851 -2.264 1.00 94.94 174 GLN A O 1
ATOM 1389 N N . VAL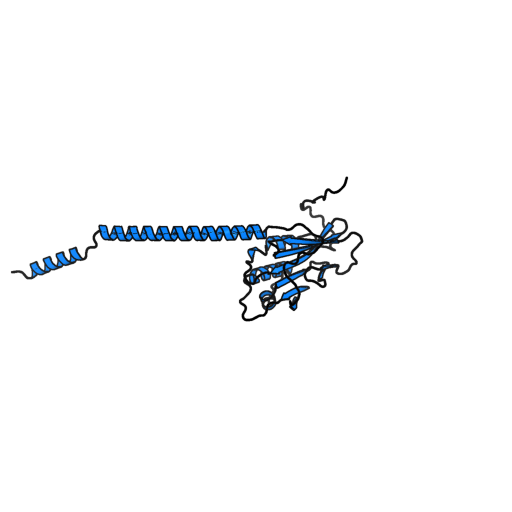 A 1 175 ? 6.781 2.549 -1.826 1.00 95.38 175 VAL A N 1
ATOM 1390 C CA . VAL A 1 175 ? 6.743 3.117 -3.170 1.00 95.38 175 VAL A CA 1
ATOM 1391 C C . VAL A 1 175 ? 8.011 2.725 -3.907 1.00 95.38 175 VAL A C 1
ATOM 1393 O O . VAL A 1 175 ? 9.111 2.992 -3.422 1.00 95.38 175 VAL A O 1
ATOM 1396 N N . THR A 1 176 ? 7.853 2.148 -5.096 1.00 96.12 176 THR A N 1
ATOM 1397 C CA . THR A 1 176 ? 8.961 1.857 -6.006 1.00 96.12 176 THR A CA 1
ATOM 1398 C C . THR A 1 176 ? 9.034 2.942 -7.076 1.00 96.12 176 THR A C 1
ATOM 1400 O O . THR A 1 176 ? 8.074 3.183 -7.815 1.00 96.12 176 THR A O 1
ATOM 1403 N N . ARG A 1 177 ? 10.187 3.606 -7.174 1.00 94.94 177 ARG A N 1
ATOM 1404 C CA . ARG A 1 177 ? 10.478 4.630 -8.182 1.00 94.94 177 ARG A CA 1
ATOM 1405 C C . ARG A 1 177 ? 11.493 4.128 -9.189 1.00 94.94 177 ARG A C 1
ATOM 1407 O O . ARG A 1 177 ? 12.547 3.639 -8.801 1.00 94.94 177 ARG A O 1
ATOM 1414 N N . TYR A 1 178 ? 11.188 4.330 -10.460 1.00 93.88 178 TYR A N 1
ATOM 1415 C CA . TYR A 1 178 ? 12.096 4.157 -11.582 1.00 93.88 178 TYR A CA 1
ATOM 1416 C C . TYR A 1 178 ? 12.698 5.511 -11.968 1.00 93.88 178 TYR A C 1
ATOM 1418 O O . TYR A 1 178 ? 11.960 6.475 -12.165 1.00 93.88 178 TYR A O 1
ATOM 1426 N N . TYR A 1 179 ? 14.018 5.591 -12.079 1.00 90.75 179 TYR A N 1
ATOM 1427 C CA . TYR A 1 179 ? 14.735 6.794 -12.486 1.00 90.75 179 TYR A CA 1
ATOM 1428 C C . TYR A 1 179 ? 15.332 6.611 -13.870 1.00 90.75 179 TYR A C 1
ATOM 1430 O O . TYR A 1 179 ? 16.069 5.660 -14.098 1.00 90.75 179 TYR A O 1
ATOM 1438 N N . GLU A 1 180 ? 15.069 7.559 -14.763 1.00 87.81 180 GLU A N 1
ATOM 1439 C CA . GLU A 1 180 ? 15.664 7.622 -16.097 1.00 87.81 180 GLU A CA 1
ATOM 1440 C C . GLU A 1 180 ? 16.051 9.071 -16.399 1.00 87.81 180 GLU A C 1
ATOM 1442 O O . GLU A 1 180 ? 15.230 9.979 -16.254 1.00 87.81 180 GLU A O 1
ATOM 1447 N N . ASN A 1 181 ? 17.309 9.305 -16.791 1.00 83.88 181 ASN A N 1
ATOM 1448 C CA . ASN A 1 181 ? 17.838 10.637 -17.120 1.00 83.88 181 ASN A CA 1
ATOM 1449 C C . ASN A 1 181 ? 17.579 11.696 -16.024 1.00 83.88 181 ASN A C 1
ATOM 1451 O O . ASN A 1 181 ? 17.201 12.831 -16.312 1.00 83.88 181 ASN A O 1
ATOM 1455 N N . GLY A 1 182 ? 17.726 11.311 -14.751 1.00 81.44 182 GLY A N 1
ATOM 1456 C CA . GLY A 1 182 ? 17.491 12.194 -13.600 1.00 81.44 182 GLY A CA 1
ATOM 1457 C C . GLY A 1 182 ? 16.014 12.467 -13.281 1.00 81.44 182 GLY A C 1
ATOM 1458 O O . GLY A 1 182 ? 15.718 13.248 -12.379 1.00 81.44 182 GLY A O 1
ATOM 1459 N N . VAL A 1 183 ? 15.073 11.827 -13.982 1.00 86.44 183 VAL A N 1
ATOM 1460 C CA . VAL A 1 183 ? 13.634 11.944 -13.722 1.00 86.44 183 VAL A CA 1
ATOM 1461 C C . VAL A 1 183 ? 13.130 10.691 -13.014 1.00 86.44 183 VAL A C 1
ATOM 1463 O O . VAL A 1 183 ? 13.250 9.591 -13.543 1.00 86.44 183 VAL A O 1
ATOM 1466 N N . GLY A 1 184 ? 12.525 10.871 -11.838 1.00 88.12 184 GLY A N 1
ATOM 1467 C CA . GLY A 1 184 ? 11.850 9.803 -11.101 1.00 88.12 184 GLY A CA 1
ATOM 1468 C C . GLY A 1 184 ? 10.390 9.631 -11.528 1.00 88.12 184 GLY A C 1
ATOM 1469 O O . GLY A 1 184 ? 9.625 10.597 -11.571 1.00 88.12 184 GLY A O 1
ATOM 1470 N N . TYR A 1 185 ? 10.000 8.391 -11.795 1.00 91.75 185 TYR A N 1
ATOM 1471 C CA . TYR A 1 185 ? 8.647 7.955 -12.126 1.00 91.75 185 TYR A CA 1
ATOM 1472 C C . TYR A 1 185 ? 8.200 6.903 -11.117 1.00 91.75 185 TYR A C 1
ATOM 1474 O O . TYR A 1 185 ? 8.989 6.048 -10.719 1.00 91.75 185 TYR A O 1
ATOM 1482 N N . ILE A 1 186 ? 6.934 6.926 -10.708 1.00 94.06 186 ILE A N 1
ATOM 1483 C CA . ILE A 1 186 ? 6.403 5.855 -9.860 1.00 94.06 186 ILE A CA 1
ATOM 1484 C C . ILE A 1 186 ? 6.178 4.621 -10.733 1.00 94.06 186 ILE A C 1
ATOM 1486 O O . ILE A 1 186 ? 5.391 4.670 -11.680 1.00 94.06 186 ILE A O 1
ATOM 1490 N N . ALA A 1 187 ? 6.858 3.525 -10.400 1.00 94.25 187 ALA A N 1
ATOM 1491 C CA . ALA A 1 187 ? 6.693 2.239 -11.069 1.00 94.25 187 ALA A CA 1
ATOM 1492 C C . ALA A 1 187 ? 5.504 1.450 -10.505 1.00 94.25 187 ALA A C 1
ATOM 1494 O O . ALA A 1 187 ? 4.755 0.805 -11.237 1.00 94.25 187 ALA A O 1
ATOM 1495 N N . GLY A 1 188 ? 5.295 1.568 -9.198 1.00 94.94 188 GLY A N 1
ATOM 1496 C CA . GLY A 1 188 ? 4.234 0.901 -8.464 1.00 94.94 188 GLY A CA 1
ATOM 1497 C C . GLY A 1 188 ? 4.401 1.118 -6.970 1.00 94.94 188 GLY A C 1
ATOM 1498 O O . GLY A 1 188 ? 5.322 1.812 -6.523 1.00 94.94 188 GLY A O 1
ATOM 1499 N N . PHE A 1 189 ? 3.499 0.542 -6.191 1.00 95.44 189 PHE A N 1
ATOM 1500 C CA . PHE A 1 189 ? 3.613 0.526 -4.743 1.00 95.44 189 PHE A CA 1
ATOM 1501 C C . PHE A 1 189 ? 3.021 -0.752 -4.152 1.00 95.44 189 PHE A C 1
ATOM 1503 O O . PHE A 1 189 ? 2.133 -1.372 -4.733 1.00 95.44 189 PHE A O 1
ATOM 1510 N N . CYS A 1 190 ? 3.534 -1.135 -2.988 1.00 94.88 190 CYS A N 1
ATOM 1511 C CA . CYS A 1 190 ? 3.020 -2.231 -2.178 1.00 94.88 190 CYS A CA 1
ATOM 1512 C C . CYS A 1 190 ? 2.349 -1.681 -0.931 1.00 94.88 190 CYS A C 1
ATOM 1514 O O . CYS A 1 190 ? 2.858 -0.747 -0.310 1.00 94.88 190 CYS A O 1
ATOM 1516 N N . ILE A 1 191 ? 1.237 -2.292 -0.547 1.00 93.25 191 ILE A N 1
ATOM 1517 C CA . ILE A 1 191 ? 0.599 -2.092 0.749 1.00 93.25 191 ILE A CA 1
ATOM 1518 C C . ILE A 1 191 ? 0.870 -3.341 1.577 1.00 93.25 191 ILE A C 1
ATOM 1520 O O . ILE A 1 191 ? 0.474 -4.434 1.179 1.00 93.25 191 ILE A O 1
ATOM 1524 N N . TYR A 1 192 ? 1.539 -3.169 2.710 1.00 90.94 192 TYR A N 1
ATOM 1525 C CA . TYR A 1 192 ? 1.841 -4.227 3.661 1.00 90.94 192 TYR A CA 1
ATOM 1526 C C . TYR A 1 192 ? 0.881 -4.149 4.844 1.00 90.94 192 TYR A C 1
ATOM 1528 O O . TYR A 1 192 ? 0.790 -3.122 5.514 1.00 90.94 192 TYR A O 1
ATOM 1536 N N . ILE A 1 193 ? 0.193 -5.254 5.107 1.00 88.00 193 ILE A N 1
ATOM 1537 C CA . ILE A 1 193 ? -0.772 -5.410 6.192 1.00 88.00 193 ILE A CA 1
ATOM 1538 C C . ILE A 1 193 ? -0.129 -6.344 7.219 1.00 88.00 193 ILE A C 1
ATOM 1540 O O . ILE A 1 193 ? -0.096 -7.563 7.037 1.00 88.00 193 ILE A O 1
ATOM 1544 N N . ARG A 1 194 ? 0.459 -5.784 8.284 1.00 78.19 194 ARG A N 1
ATOM 1545 C CA . ARG A 1 194 ? 1.246 -6.584 9.248 1.00 78.19 194 ARG A CA 1
ATOM 1546 C C . ARG A 1 194 ? 0.369 -7.374 10.210 1.00 78.19 194 ARG A C 1
ATOM 1548 O O . ARG A 1 194 ? 0.803 -8.403 10.724 1.00 78.19 194 ARG A O 1
ATOM 1555 N N . MET A 1 195 ? -0.836 -6.895 10.501 1.00 71.50 195 MET A N 1
ATOM 1556 C CA . MET A 1 195 ? -1.766 -7.533 11.434 1.00 71.50 195 MET A CA 1
ATOM 1557 C C . MET A 1 195 ? -3.210 -7.309 10.977 1.00 71.50 195 MET A C 1
ATOM 1559 O O . MET A 1 195 ? -3.540 -6.249 10.453 1.00 71.50 195 MET A O 1
ATOM 1563 N N . GLU A 1 196 ? -4.098 -8.264 11.259 1.00 60.47 196 GLU A N 1
ATOM 1564 C CA . GLU A 1 196 ? -5.538 -8.193 10.927 1.00 60.47 196 GLU A CA 1
ATOM 1565 C C . GLU A 1 196 ? -6.267 -6.990 11.563 1.00 60.47 196 GLU A C 1
ATOM 1567 O O . GLU A 1 196 ? -7.340 -6.574 11.115 1.00 60.47 196 GLU A O 1
ATOM 1572 N N . TYR A 1 197 ? -5.684 -6.424 12.625 1.00 60.56 197 TYR A N 1
ATOM 1573 C CA . TYR A 1 197 ? -6.239 -5.316 13.402 1.00 60.56 197 TYR A CA 1
ATOM 1574 C C . TYR A 1 197 ? -5.639 -3.952 13.047 1.00 60.56 197 TYR A C 1
ATOM 1576 O O . TYR A 1 197 ? -5.880 -2.987 13.775 1.00 60.56 197 TYR A O 1
ATOM 1584 N N . GLU A 1 198 ? -4.860 -3.841 11.968 1.00 70.38 198 GLU A N 1
ATOM 1585 C CA . GLU A 1 198 ? -4.316 -2.546 11.566 1.00 70.38 198 GLU A CA 1
ATOM 1586 C C . GLU A 1 198 ? -5.432 -1.552 11.236 1.00 70.38 198 GLU A C 1
ATOM 1588 O O . GLU A 1 198 ? -6.419 -1.846 10.558 1.00 70.38 198 GLU A O 1
ATOM 1593 N N . TRP A 1 199 ? -5.287 -0.344 11.771 1.00 64.56 199 TRP A N 1
ATOM 1594 C CA . TRP A 1 199 ? -6.251 0.721 11.566 1.00 64.56 199 TRP A CA 1
ATOM 1595 C C . TRP A 1 199 ? -6.020 1.332 10.187 1.00 64.56 199 TRP A C 1
ATOM 1597 O O . TRP A 1 199 ? -4.888 1.649 9.820 1.00 64.56 199 TRP A O 1
ATOM 1607 N N . GLY A 1 200 ? -7.105 1.596 9.454 1.00 68.06 200 GLY A N 1
ATOM 1608 C CA . GLY A 1 200 ? -7.039 2.203 8.119 1.00 68.06 200 GLY A CA 1
ATOM 1609 C C . GLY A 1 200 ? -6.303 3.550 8.061 1.00 68.06 200 GLY A C 1
ATOM 1610 O O . GLY A 1 200 ? -5.880 3.969 6.990 1.00 68.06 200 GLY A O 1
ATOM 1611 N N . ILE A 1 201 ? -6.090 4.215 9.204 1.00 68.44 201 ILE A N 1
ATOM 1612 C CA . ILE A 1 201 ? -5.315 5.460 9.305 1.00 68.44 201 ILE A CA 1
ATOM 1613 C C . ILE A 1 201 ? -3.859 5.310 8.837 1.00 68.44 201 ILE A C 1
ATOM 1615 O O . ILE A 1 201 ? -3.292 6.275 8.326 1.00 68.44 201 ILE A O 1
ATOM 1619 N N . ARG A 1 202 ? -3.276 4.104 8.934 1.00 77.19 202 ARG A N 1
ATOM 1620 C CA . ARG A 1 202 ? -1.923 3.816 8.429 1.00 77.19 202 ARG A CA 1
ATOM 1621 C C . ARG A 1 202 ? -1.857 3.876 6.903 1.00 77.19 202 ARG A C 1
ATOM 1623 O O . ARG A 1 202 ? -0.850 4.301 6.342 1.00 77.19 202 ARG A O 1
ATOM 1630 N N . PHE A 1 203 ? -2.958 3.551 6.228 1.00 83.25 203 PHE A N 1
ATOM 1631 C CA . PHE A 1 203 ? -3.082 3.605 4.774 1.00 83.25 203 PHE A CA 1
ATOM 1632 C C . PHE A 1 203 ? -3.643 4.963 4.334 1.00 83.25 203 PHE A C 1
ATOM 1634 O O . PHE A 1 203 ? -4.816 5.114 3.980 1.00 83.25 203 PHE A O 1
ATOM 1641 N N . ARG A 1 204 ? -2.800 6.001 4.382 1.00 85.50 204 ARG A N 1
ATOM 1642 C CA . ARG A 1 204 ? -3.209 7.379 4.064 1.00 85.50 204 ARG A CA 1
ATOM 1643 C C . ARG A 1 204 ? -3.684 7.514 2.613 1.00 85.50 204 ARG A C 1
ATOM 1645 O O . ARG A 1 204 ? -2.894 7.738 1.701 1.00 85.50 204 ARG A O 1
ATOM 1652 N N . LYS A 1 205 ? -5.004 7.523 2.416 1.00 86.38 205 LYS A N 1
ATOM 1653 C CA . LYS A 1 205 ? -5.653 7.755 1.110 1.00 86.38 205 LYS A CA 1
ATOM 1654 C C . LYS A 1 205 ? -5.154 9.014 0.393 1.00 86.38 205 LYS A C 1
ATOM 1656 O O . LYS A 1 205 ? -4.949 8.992 -0.812 1.00 86.38 205 LYS A O 1
ATOM 1661 N N . ALA A 1 206 ? -4.923 10.101 1.134 1.00 86.25 206 ALA A N 1
ATOM 1662 C CA . ALA A 1 206 ? -4.398 11.347 0.570 1.00 86.25 206 ALA A CA 1
ATOM 1663 C C . ALA A 1 206 ? -2.999 11.173 -0.047 1.00 86.25 206 ALA A C 1
ATOM 1665 O O . ALA A 1 206 ? -2.727 11.725 -1.106 1.00 86.25 206 ALA A O 1
ATOM 1666 N N . PHE A 1 207 ? -2.143 10.370 0.589 1.00 88.25 207 PHE A N 1
ATOM 1667 C CA . PHE A 1 207 ? -0.810 10.063 0.077 1.00 88.25 207 PHE A CA 1
ATOM 1668 C C . PHE A 1 207 ? -0.880 9.166 -1.166 1.00 88.25 207 PHE A C 1
ATOM 1670 O O . PHE A 1 207 ? -0.207 9.423 -2.156 1.00 88.25 207 PHE A O 1
ATOM 1677 N N . ILE A 1 208 ? -1.759 8.161 -1.170 1.00 89.19 208 ILE A N 1
ATOM 1678 C CA . ILE A 1 208 ? -1.969 7.316 -2.356 1.00 89.19 208 ILE A CA 1
ATOM 1679 C C . ILE A 1 208 ? -2.492 8.143 -3.534 1.00 89.19 208 ILE A C 1
ATOM 1681 O O . ILE A 1 208 ? -2.032 7.972 -4.660 1.00 89.19 208 ILE A O 1
ATOM 1685 N N . LYS A 1 209 ? -3.391 9.098 -3.280 1.00 88.69 209 LYS A N 1
ATOM 1686 C CA . LYS A 1 209 ? -3.847 10.044 -4.300 1.00 88.69 209 LYS A CA 1
ATOM 1687 C C . LYS A 1 209 ? -2.688 10.855 -4.892 1.00 88.69 209 LYS A C 1
ATOM 1689 O O . LYS A 1 209 ? -2.591 10.965 -6.109 1.00 88.69 209 LYS A O 1
ATOM 1694 N N . GLU A 1 210 ? -1.785 11.357 -4.051 1.00 88.88 210 GLU A N 1
ATOM 1695 C CA . GLU A 1 210 ? -0.574 12.063 -4.493 1.00 88.88 210 GLU A CA 1
ATOM 1696 C C . GLU A 1 210 ? 0.320 11.171 -5.374 1.00 88.88 210 GLU A C 1
ATOM 1698 O O . GLU A 1 210 ? 0.794 11.608 -6.424 1.00 88.88 210 GLU A O 1
ATOM 1703 N N . ILE A 1 211 ? 0.487 9.894 -5.008 1.00 89.50 211 ILE A N 1
ATOM 1704 C CA . ILE A 1 211 ? 1.209 8.911 -5.828 1.00 89.50 211 ILE A CA 1
ATOM 1705 C C . ILE A 1 211 ? 0.532 8.739 -7.198 1.00 89.50 211 ILE A C 1
ATOM 1707 O O . ILE A 1 211 ? 1.213 8.749 -8.225 1.00 89.50 211 ILE A O 1
ATOM 1711 N N . LEU A 1 212 ? -0.795 8.598 -7.242 1.00 87.50 212 LEU A N 1
ATOM 1712 C CA . LEU A 1 212 ? -1.560 8.389 -8.482 1.00 87.50 212 LEU A CA 1
ATOM 1713 C C . LEU A 1 212 ? -1.556 9.611 -9.418 1.00 87.50 212 LEU A C 1
ATOM 1715 O O . LEU A 1 212 ? -1.667 9.464 -10.643 1.00 87.50 212 LEU A O 1
ATOM 1719 N N . GLU A 1 213 ? -1.425 10.809 -8.847 1.00 87.19 213 GLU A N 1
ATOM 1720 C CA . GLU A 1 213 ? -1.317 12.090 -9.557 1.00 87.19 213 GLU A CA 1
ATOM 1721 C C . GLU A 1 213 ? 0.118 12.420 -10.000 1.00 87.19 213 GLU A C 1
ATOM 1723 O O . GLU A 1 213 ? 0.326 13.354 -10.781 1.00 87.19 213 GLU A O 1
ATOM 1728 N N . SER A 1 214 ? 1.107 11.647 -9.542 1.00 85.81 214 SER A N 1
ATOM 1729 C CA . SER A 1 214 ? 2.514 11.842 -9.885 1.00 85.81 214 SER A CA 1
ATOM 1730 C C . SER A 1 214 ? 2.808 11.654 -11.383 1.00 85.81 214 SER A C 1
ATOM 1732 O O . SER A 1 214 ? 1.988 11.189 -12.187 1.00 85.81 214 SER A O 1
ATOM 1734 N N . ARG A 1 215 ? 4.022 12.044 -11.790 1.00 82.94 215 ARG A N 1
ATOM 1735 C CA . ARG A 1 215 ? 4.459 11.974 -13.187 1.00 82.94 215 ARG A CA 1
ATOM 1736 C C . ARG A 1 215 ? 4.442 10.521 -13.683 1.00 82.94 215 ARG A C 1
ATOM 1738 O O . ARG A 1 215 ? 5.199 9.680 -13.208 1.00 82.94 215 ARG A O 1
ATOM 1745 N N . ARG A 1 216 ? 3.616 10.254 -14.699 1.00 84.00 216 ARG A N 1
ATOM 1746 C CA . ARG A 1 216 ? 3.497 8.932 -15.333 1.00 84.00 216 ARG A CA 1
ATOM 1747 C C . ARG A 1 216 ? 4.611 8.687 -16.342 1.00 84.00 216 ARG A C 1
ATOM 1749 O O . ARG A 1 216 ? 4.962 9.581 -17.114 1.00 84.00 216 ARG A O 1
ATOM 1756 N N . TYR A 1 217 ? 5.108 7.458 -16.361 1.00 83.00 217 TYR A N 1
ATOM 1757 C CA . TYR A 1 217 ? 6.072 7.001 -17.351 1.00 83.00 217 TYR A CA 1
ATOM 1758 C C . TYR A 1 217 ? 5.416 6.808 -18.729 1.00 83.00 217 TYR A C 1
ATOM 1760 O O . TYR A 1 217 ? 4.227 6.496 -18.824 1.00 83.00 217 TYR A O 1
ATOM 1768 N N . GLY A 1 218 ? 6.167 7.033 -19.810 1.00 72.38 218 GLY A N 1
ATOM 1769 C CA . GLY A 1 218 ? 5.708 6.789 -21.186 1.00 72.38 218 GLY A CA 1
ATOM 1770 C C . GLY A 1 218 ? 4.643 7.752 -21.736 1.00 72.38 218 GLY A C 1
ATOM 1771 O O . GLY A 1 218 ? 4.198 7.577 -22.868 1.00 72.38 218 GLY A O 1
ATOM 1772 N N . ARG A 1 219 ? 4.230 8.787 -20.987 1.00 64.12 219 ARG A N 1
ATOM 1773 C CA . ARG A 1 219 ? 3.436 9.902 -21.536 1.00 64.12 219 ARG A CA 1
ATOM 1774 C C . ARG A 1 219 ? 4.335 11.118 -21.774 1.00 64.12 219 ARG A C 1
ATOM 1776 O O . ARG A 1 219 ? 5.099 11.471 -20.875 1.00 64.12 219 ARG A O 1
ATOM 1783 N N . PRO A 1 220 ? 4.230 11.800 -22.930 1.00 47.25 220 PRO A N 1
ATOM 1784 C CA . PRO A 1 220 ? 4.958 13.041 -23.151 1.00 47.25 220 PRO A CA 1
ATOM 1785 C C . PRO A 1 220 ? 4.578 14.065 -22.079 1.00 47.25 220 PRO A C 1
ATOM 1787 O O . PRO A 1 220 ? 3.406 14.222 -21.721 1.00 47.25 220 PRO A O 1
ATOM 1790 N N . VAL A 1 221 ? 5.590 14.747 -21.547 1.00 48.47 221 VAL A N 1
ATOM 1791 C CA . VAL A 1 221 ? 5.438 15.764 -20.507 1.00 48.47 221 VAL A CA 1
ATOM 1792 C C . VAL A 1 221 ? 4.589 16.905 -21.064 1.00 48.47 221 VAL A C 1
ATOM 1794 O O . VAL A 1 221 ? 5.089 17.776 -21.772 1.00 48.47 221 VAL A O 1
ATOM 1797 N N . ARG A 1 222 ? 3.302 16.962 -20.712 1.00 42.56 222 ARG A N 1
ATOM 1798 C CA . ARG A 1 222 ? 2.606 18.250 -20.712 1.00 42.56 222 ARG A CA 1
ATOM 1799 C C . ARG A 1 222 ? 3.178 19.041 -19.546 1.00 42.56 222 ARG A C 1
ATOM 1801 O O . ARG A 1 222 ? 3.020 18.632 -18.399 1.00 42.56 222 ARG A O 1
ATOM 1808 N N . SER A 1 223 ? 3.890 20.122 -19.861 1.00 36.50 223 SER A N 1
ATOM 1809 C CA . SER A 1 223 ? 4.389 21.093 -18.887 1.00 36.50 223 SER A CA 1
ATOM 1810 C C . SER A 1 223 ? 3.248 21.496 -17.951 1.00 36.50 223 SER A C 1
ATOM 1812 O O . SER A 1 223 ? 2.339 22.230 -18.332 1.00 36.50 223 SER A O 1
ATOM 1814 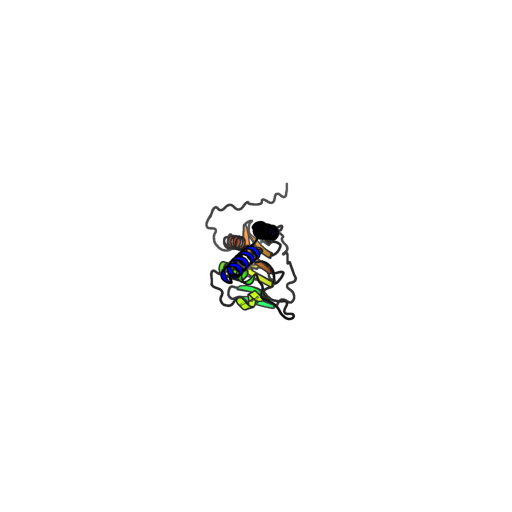N N . ARG A 1 224 ? 3.259 20.954 -16.735 1.00 39.41 224 ARG A N 1
ATOM 1815 C CA . ARG A 1 224 ? 2.471 21.454 -15.617 1.00 39.41 224 ARG A CA 1
ATOM 1816 C C . ARG A 1 224 ? 3.494 21.854 -14.573 1.00 39.41 224 ARG A C 1
ATOM 1818 O O . ARG A 1 224 ? 4.140 20.997 -13.974 1.00 39.41 224 ARG A O 1
ATOM 1825 N N . SER A 1 225 ? 3.704 23.161 -14.445 1.00 40.72 225 SER A N 1
ATOM 1826 C CA . SER A 1 225 ? 4.485 23.734 -13.359 1.00 40.72 225 SER A CA 1
ATOM 1827 C C . SER A 1 225 ? 3.817 23.339 -12.040 1.00 40.72 225 SER A C 1
ATOM 1829 O O . SER A 1 225 ? 2.679 23.699 -11.754 1.00 40.72 225 SER A O 1
ATOM 1831 N N . GLY A 1 226 ? 4.508 22.520 -11.259 1.00 35.47 226 GLY A N 1
ATOM 1832 C CA . GLY A 1 226 ? 4.027 22.011 -9.984 1.00 35.47 226 GLY A CA 1
ATOM 1833 C C . GLY A 1 226 ? 5.229 21.635 -9.142 1.00 35.47 226 GLY A C 1
ATOM 1834 O O . GLY A 1 226 ? 5.956 20.709 -9.481 1.00 35.47 226 GLY A O 1
ATOM 1835 N N . LYS A 1 227 ? 5.467 22.439 -8.107 1.00 38.59 227 LYS A N 1
ATOM 1836 C CA . LYS A 1 227 ? 6.599 22.392 -7.180 1.00 38.59 227 LYS A CA 1
ATOM 1837 C C . LYS A 1 227 ? 6.766 20.992 -6.576 1.00 38.59 227 LYS A C 1
ATOM 1839 O O . LYS A 1 227 ? 5.997 20.621 -5.701 1.00 38.59 227 LYS A O 1
ATOM 1844 N N . PHE A 1 228 ? 7.815 20.280 -6.969 1.00 45.53 228 PHE A N 1
ATOM 1845 C CA . PHE A 1 228 ? 8.472 19.315 -6.091 1.00 45.53 228 PHE A CA 1
ATOM 1846 C C . PHE A 1 228 ? 9.875 19.852 -5.797 1.00 45.53 228 PHE A C 1
ATOM 1848 O O . PHE A 1 228 ? 10.543 20.307 -6.732 1.00 45.53 228 PHE A O 1
ATOM 1855 N N . PRO A 1 229 ? 10.324 19.869 -4.531 1.00 35.28 229 PRO A N 1
ATOM 1856 C CA . PRO A 1 229 ? 11.700 20.215 -4.226 1.00 35.28 229 PRO A CA 1
ATOM 1857 C C . PRO A 1 229 ? 12.609 19.158 -4.855 1.00 35.28 229 PRO A C 1
ATOM 1859 O O . PRO A 1 229 ? 12.522 17.970 -4.550 1.00 35.28 229 PRO A O 1
ATOM 1862 N N . ILE A 1 230 ? 13.465 19.611 -5.766 1.00 40.22 230 ILE A N 1
ATOM 1863 C CA . ILE A 1 230 ? 14.633 18.863 -6.214 1.00 40.22 230 ILE A CA 1
ATOM 1864 C C . ILE A 1 230 ? 15.530 18.760 -4.981 1.00 40.22 230 ILE A C 1
ATOM 1866 O O . ILE A 1 230 ? 16.167 19.744 -4.605 1.00 40.22 230 ILE A O 1
ATOM 1870 N N . VAL A 1 231 ? 15.552 17.602 -4.322 1.00 41.84 231 VAL A N 1
ATOM 1871 C CA . VAL A 1 231 ? 16.646 17.281 -3.404 1.00 41.84 231 VAL A CA 1
ATOM 1872 C C . VAL A 1 231 ? 17.857 17.061 -4.301 1.00 41.84 231 VAL A C 1
ATOM 1874 O O . VAL A 1 231 ? 17.970 16.043 -4.980 1.00 41.84 231 VAL A O 1
ATOM 1877 N N . LYS A 1 232 ? 18.699 18.091 -4.411 1.00 33.34 232 LYS A N 1
ATOM 1878 C CA . LYS A 1 232 ? 20.036 17.937 -4.971 1.00 33.34 232 LYS A CA 1
ATOM 1879 C C . LYS A 1 232 ? 20.819 17.091 -3.976 1.00 33.34 232 LYS A C 1
ATOM 1881 O O . LYS A 1 232 ? 21.002 17.519 -2.841 1.00 33.34 232 LYS A O 1
ATOM 1886 N N . ASN A 1 233 ? 21.271 15.922 -4.408 1.00 35.78 233 ASN A N 1
ATOM 1887 C CA . ASN A 1 233 ? 22.379 15.264 -3.736 1.00 35.78 233 ASN A CA 1
ATOM 1888 C C . ASN A 1 233 ? 23.613 16.127 -4.005 1.00 35.78 233 ASN A C 1
ATOM 1890 O O . ASN A 1 233 ? 24.086 16.206 -5.139 1.00 35.78 233 ASN A O 1
ATOM 1894 N N . GLU A 1 234 ? 24.068 16.841 -2.982 1.00 42.44 234 GLU A N 1
ATOM 1895 C CA . GLU A 1 234 ? 25.426 17.362 -2.947 1.00 42.44 234 GLU A CA 1
ATOM 1896 C C . GLU A 1 234 ? 26.341 16.208 -2.548 1.00 42.44 234 GLU A C 1
ATOM 1898 O O . GLU A 1 234 ? 26.472 15.882 -1.374 1.00 42.44 234 GLU A O 1
ATOM 1903 N N . GLU A 1 235 ? 26.967 15.588 -3.544 1.00 41.25 235 GLU A N 1
ATOM 1904 C CA . GLU A 1 235 ? 28.226 14.881 -3.353 1.00 41.25 235 GLU A CA 1
ATOM 1905 C C . GLU A 1 235 ? 29.203 15.307 -4.454 1.00 41.25 235 GLU A C 1
ATOM 1907 O O . GLU A 1 235 ? 28.944 15.114 -5.642 1.00 41.25 235 GLU A O 1
ATOM 1912 N N . GLY A 1 236 ? 30.337 15.871 -4.026 1.00 35.06 236 GLY A N 1
ATOM 1913 C CA . GLY A 1 236 ? 31.612 15.732 -4.728 1.00 35.06 236 GLY A CA 1
ATOM 1914 C C . GLY A 1 236 ? 32.123 16.930 -5.530 1.00 35.06 236 GLY A C 1
ATOM 1915 O O . GLY A 1 236 ? 32.168 16.852 -6.756 1.00 35.06 236 GLY A O 1
ATOM 1916 N N . MET A 1 237 ? 32.629 17.964 -4.846 1.00 31.89 237 MET A N 1
ATOM 1917 C CA . MET A 1 237 ? 34.031 18.400 -5.004 1.00 31.89 237 MET A CA 1
ATOM 1918 C C . MET A 1 237 ? 34.510 19.178 -3.779 1.00 31.89 237 MET A C 1
ATOM 1920 O O . MET A 1 237 ? 33.766 20.079 -3.335 1.00 31.89 237 MET A O 1
#

Secondary structure (DSSP, 8-state):
--HHHHHHHHHHHHHHHSSPPHHHHHHHHHHHHHHHHHHHHHHHHHHHHHHHHHHHHHHHHH-BPPPBSS---SS--TTPEEEE-TTS-EEEE----S-PPPPTTHHHHHHHHHHHHTS--SSTHHHHHHEEEEEEEPTTEEE-SSTT-EEETT----TT-EEEEEEETTTTEEEEEEEETTEEEEEEEEEE--STT--GGGS-HHHHHHHHHSPPTTS------------------

pLDDT: mean 78.05, std 15.99, range [31.89, 96.12]

Organism: NCBI:txid1611254

Foldseek 3Di:
DDPVVVVVVVVVVVVVVPDDDPVNVVVVVVVVVVVVVVVVVVVVVVVVVVVVVVVVLLVLLADKDDKFLDADDPDDLPPFDWDADPVQKIFGFDDPDDDDDFQPLLVLVQVLVCLLVVDNDPDCRVSSRGGQKIKFFAPQWHADPDSQDIHGPPDDQDPPKGKIWMAGLNNQKIWIWIDDPNDTATGIMMGGDPDSHDDSSSVPSVVSVVNSVDDHPPDPDPDDDDDDDDPDPDDDD